Protein AF-A0A6M1ZVM4-F1 (afdb_monomer_lite)

Secondary structure (DSSP, 8-state):
-HHHHHHHHHHHHHHHGGGSHHHHHHHT-HHHHHS-HHHHHHHHHHHHH-HHHHHHHTT--EEE-TTS--S---GGGGG-TT-SEEE--S---S-PPTTTTTT-TT--EEE--S---S---TTTTTT-TT--EEE-TTS--S-PPTTTTTT-TT--EEE--SS--S-PPTTTTTT-TT--EEE-TTS--SS----SS--TEEE-

Foldseek 3Di:
DVLLQLVLLLLQLVQCQVLFVVSVVLNPDPVLVPDDSVVNSVVSVCQLPDPVCLVSLCPPAEGAPDPSQRQAHHPSVLSNLNHQEDHHAHHAHQAYDPCVCVSNQNHAYYAPHQYQHQEYDPCNCVRPQNHAEYHCHQNQHQAYDPCNCQRNQNHQEYHPANYAHQEYHQCNCVNNNNHQEYEHHHYNYPDDHDDPDPNVDYDD

pLDDT: mean 92.23, std 10.69, range [46.88, 98.88]

Sequence (204 aa):
NRKQIDIDLIKICKKIANQLPNLNQLMNNEDFTELNNSKKAAILRNILNDQANQAAIQRIQDLDLSGLFLKTLPDELNLFTGLTTLSLWRNNLTALPVGFLNNARVLKTLSLMDNKLETLPVGFLNNATALKNLNLNGTQLTALPIGFLNNATALETLCLNDNKLTALPANFLDDARSLERLWLDNNKLTTLPIGDSLLKRSYI

Structure (mmCIF, N/CA/C/O backbone):
data_AF-A0A6M1ZVM4-F1
#
_entry.id   AF-A0A6M1ZVM4-F1
#
loop_
_atom_site.group_PDB
_atom_site.id
_atom_site.type_symbol
_atom_site.label_atom_id
_atom_site.label_alt_id
_atom_site.label_comp_id
_atom_site.label_asym_id
_atom_site.label_entity_id
_atom_site.label_seq_id
_atom_site.pdbx_PDB_ins_code
_atom_site.Cartn_x
_atom_site.Cartn_y
_atom_site.Cartn_z
_atom_site.occupancy
_atom_site.B_iso_or_equiv
_atom_site.auth_seq_id
_atom_site.auth_comp_id
_atom_site.auth_asym_id
_atom_site.auth_atom_id
_atom_site.pdbx_PDB_model_num
ATOM 1 N N . ASN A 1 1 ? 10.717 13.638 8.488 1.00 82.12 1 ASN A N 1
ATOM 2 C CA . ASN A 1 1 ? 10.494 14.641 9.561 1.00 82.12 1 ASN A CA 1
ATOM 3 C C . ASN A 1 1 ? 9.449 14.089 10.526 1.00 82.12 1 ASN A C 1
ATOM 5 O O . ASN A 1 1 ? 8.313 13.909 10.103 1.00 82.12 1 ASN A O 1
ATOM 9 N N . ARG A 1 2 ? 9.814 13.818 11.789 1.00 89.50 2 ARG A N 1
ATOM 10 C CA . ARG A 1 2 ? 8.934 13.210 12.811 1.00 89.50 2 ARG A CA 1
ATOM 11 C C . ARG A 1 2 ? 7.583 13.923 12.959 1.00 89.50 2 ARG A C 1
ATOM 13 O O . ARG A 1 2 ? 6.558 13.261 13.046 1.00 89.50 2 ARG A O 1
ATOM 20 N N . LYS A 1 3 ? 7.563 15.259 12.861 1.00 95.19 3 LYS A N 1
ATOM 21 C CA . LYS A 1 3 ? 6.324 16.055 12.943 1.00 95.19 3 LYS A CA 1
ATOM 22 C C . LYS A 1 3 ? 5.308 15.695 11.852 1.00 95.19 3 LYS A C 1
ATOM 24 O O . LYS A 1 3 ? 4.111 15.689 12.111 1.00 95.19 3 LYS A O 1
ATOM 29 N N . GLN A 1 4 ? 5.781 15.421 10.635 1.00 97.06 4 GLN A N 1
ATOM 30 C CA . GLN A 1 4 ? 4.907 15.081 9.511 1.00 97.06 4 GLN A CA 1
ATOM 31 C C . GLN A 1 4 ? 4.346 13.662 9.645 1.00 97.06 4 GLN A C 1
ATOM 33 O O . GLN A 1 4 ? 3.169 13.462 9.371 1.00 97.06 4 GLN A O 1
ATOM 38 N N . ILE A 1 5 ? 5.159 12.722 10.138 1.00 96.69 5 ILE A N 1
ATOM 39 C CA . ILE A 1 5 ? 4.727 11.347 10.425 1.00 96.69 5 ILE A CA 1
ATOM 40 C C . ILE A 1 5 ? 3.597 11.356 11.458 1.00 96.69 5 ILE A C 1
ATOM 42 O O . ILE A 1 5 ? 2.595 10.679 11.272 1.00 96.69 5 ILE A O 1
ATOM 46 N N . ASP A 1 6 ? 3.711 12.175 12.507 1.00 98.00 6 ASP A N 1
ATOM 47 C CA . ASP A 1 6 ? 2.657 12.310 13.520 1.00 98.00 6 ASP A CA 1
ATOM 48 C C . ASP A 1 6 ? 1.353 12.877 12.934 1.00 98.00 6 ASP A C 1
ATOM 50 O O . ASP A 1 6 ? 0.268 12.384 13.236 1.00 98.00 6 ASP A O 1
ATOM 54 N N . ILE A 1 7 ? 1.441 13.884 12.057 1.00 98.06 7 ILE A N 1
ATOM 55 C CA . ILE A 1 7 ? 0.271 14.440 11.356 1.00 98.06 7 ILE A CA 1
ATOM 56 C C . ILE A 1 7 ? -0.393 13.382 10.471 1.00 98.06 7 ILE A C 1
ATOM 58 O O . ILE A 1 7 ? -1.618 13.249 10.485 1.00 98.06 7 ILE A O 1
ATOM 62 N N . ASP A 1 8 ? 0.398 12.647 9.694 1.00 98.31 8 ASP A N 1
ATOM 63 C CA . ASP A 1 8 ? -0.115 11.641 8.767 1.00 98.31 8 ASP A CA 1
ATOM 64 C C . ASP A 1 8 ? -0.699 10.432 9.517 1.00 98.31 8 ASP A C 1
ATOM 66 O O . ASP A 1 8 ? -1.772 9.957 9.146 1.00 98.31 8 ASP A O 1
ATOM 70 N N . LEU A 1 9 ? -0.106 10.029 10.650 1.00 98.19 9 LEU A N 1
ATOM 71 C CA . LEU A 1 9 ? -0.684 9.034 11.558 1.00 98.19 9 LEU A CA 1
ATOM 72 C C . LEU A 1 9 ? -2.058 9.470 12.082 1.00 98.19 9 LEU A C 1
ATOM 74 O O . LEU A 1 9 ? -3.000 8.686 12.044 1.00 98.19 9 LEU A O 1
ATOM 78 N N . ILE A 1 10 ? -2.214 10.726 12.518 1.00 97.88 10 ILE A N 1
ATOM 79 C CA . ILE A 1 10 ? -3.512 11.234 12.994 1.00 97.88 10 ILE A CA 1
ATOM 80 C C . ILE A 1 10 ? -4.575 11.146 11.889 1.00 97.88 10 ILE A C 1
ATOM 82 O O . ILE A 1 10 ? -5.712 10.764 12.165 1.00 97.88 10 ILE A O 1
ATOM 86 N N . LYS A 1 11 ? -4.232 11.474 10.636 1.00 97.81 11 LYS A N 1
ATOM 87 C CA . LYS A 1 11 ? -5.165 11.363 9.499 1.00 97.81 11 LYS A CA 1
ATOM 88 C C . LYS A 1 11 ? -5.571 9.915 9.227 1.00 97.81 11 LYS A C 1
ATOM 90 O O . LYS A 1 11 ? -6.746 9.661 8.977 1.00 97.81 11 LYS A O 1
ATOM 95 N N . ILE A 1 12 ? -4.620 8.984 9.295 1.00 97.62 12 ILE A N 1
ATOM 96 C CA . ILE A 1 12 ? -4.880 7.550 9.130 1.00 97.62 12 ILE A CA 1
ATOM 97 C C . ILE A 1 12 ? -5.805 7.060 10.247 1.00 97.62 12 ILE A C 1
ATOM 99 O O . ILE A 1 12 ? -6.845 6.473 9.957 1.00 97.62 12 ILE A O 1
ATOM 103 N N . CYS A 1 13 ? -5.505 7.400 11.504 1.00 97.19 13 CYS A N 1
ATOM 104 C CA . CYS A 1 13 ? -6.339 7.052 12.654 1.00 97.19 13 CYS A CA 1
ATOM 105 C C . CYS A 1 13 ? -7.765 7.607 12.539 1.00 97.19 13 CYS A C 1
ATOM 107 O O . CYS A 1 13 ? -8.714 6.891 12.834 1.00 97.19 13 CYS A O 1
ATOM 109 N N . LYS A 1 14 ? -7.947 8.836 12.029 1.00 95.50 14 LYS A N 1
ATOM 110 C CA . LYS A 1 14 ? -9.287 9.373 11.713 1.00 95.50 14 LYS A CA 1
ATOM 111 C C . LYS A 1 14 ? -10.052 8.484 10.735 1.00 95.50 14 LYS A C 1
ATOM 113 O O . LYS A 1 14 ? -11.261 8.341 10.868 1.00 95.50 14 LYS A O 1
ATOM 118 N N . LYS A 1 15 ? -9.367 7.902 9.750 1.00 94.56 15 LYS A N 1
ATOM 119 C CA . LYS A 1 15 ? -9.991 7.091 8.699 1.00 94.5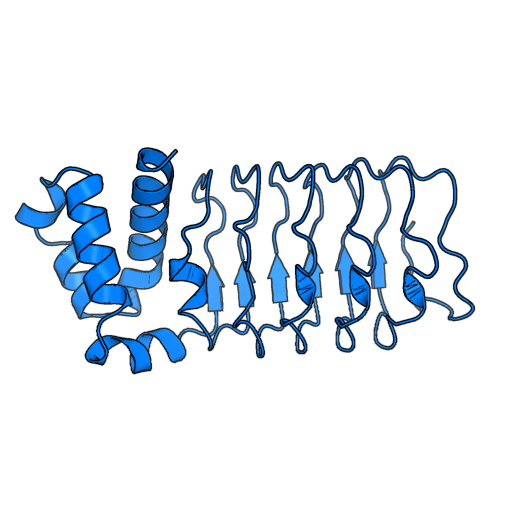6 15 LYS A CA 1
ATOM 120 C C . LYS A 1 15 ? -10.448 5.723 9.195 1.00 94.56 15 LYS A C 1
ATOM 122 O O . LYS A 1 15 ? -11.505 5.250 8.792 1.00 94.56 15 LYS A O 1
ATOM 127 N N . ILE A 1 16 ? -9.686 5.129 10.107 1.00 94.00 16 ILE A N 1
ATOM 128 C CA . ILE A 1 16 ? -10.001 3.826 10.709 1.00 94.00 16 ILE A CA 1
ATOM 129 C C . ILE A 1 16 ? -10.797 3.934 12.014 1.00 94.00 16 ILE A C 1
ATOM 131 O O . ILE A 1 16 ? -11.187 2.907 12.559 1.00 94.00 16 ILE A O 1
ATOM 135 N N . ALA A 1 17 ? -11.055 5.145 12.521 1.00 93.44 17 ALA A N 1
ATOM 136 C CA . ALA A 1 17 ? -11.721 5.367 13.804 1.00 93.44 17 ALA A CA 1
ATOM 137 C C . ALA A 1 17 ? -13.039 4.589 13.920 1.00 93.44 17 ALA A C 1
ATOM 139 O O . ALA A 1 17 ? -13.245 3.875 14.892 1.00 93.44 17 ALA A O 1
ATOM 140 N N . ASN A 1 18 ? -13.878 4.615 12.883 1.00 87.81 18 ASN A N 1
ATOM 141 C CA . ASN A 1 18 ? -15.163 3.904 12.880 1.00 87.81 18 ASN A CA 1
ATOM 142 C C . ASN A 1 18 ? -15.038 2.370 12.931 1.00 87.81 18 ASN A C 1
ATOM 144 O O . ASN A 1 18 ? -16.014 1.694 13.235 1.00 87.81 18 ASN A O 1
ATOM 148 N N . GLN A 1 19 ? -13.858 1.818 12.641 1.00 88.31 19 GLN A N 1
ATOM 149 C CA . GLN A 1 19 ? -13.578 0.379 12.705 1.00 88.31 19 GLN A CA 1
ATOM 150 C C . GLN A 1 19 ? -12.997 -0.040 14.069 1.00 88.31 19 GLN A C 1
ATOM 152 O O . GLN A 1 19 ? -12.836 -1.228 14.338 1.00 88.31 19 GLN A O 1
ATOM 157 N N . LEU A 1 20 ? -12.692 0.929 14.941 1.00 89.50 20 LEU A N 1
ATOM 158 C CA . LEU A 1 20 ? -12.090 0.740 16.259 1.00 89.50 20 LEU A CA 1
ATOM 159 C C . LEU A 1 20 ? -12.854 1.593 17.293 1.00 89.50 20 LEU A C 1
ATOM 161 O O . LEU A 1 20 ? -12.529 2.768 17.459 1.00 89.50 20 LEU A O 1
ATOM 165 N N . PRO A 1 21 ? -13.847 1.045 18.024 1.00 85.81 21 PRO A N 1
ATOM 166 C CA . PRO A 1 21 ? -14.735 1.833 18.891 1.00 85.81 21 PRO A CA 1
ATOM 167 C C . PRO A 1 21 ? -14.011 2.747 19.891 1.00 85.81 21 PRO A C 1
ATOM 169 O O . PRO A 1 21 ? -14.342 3.927 20.000 1.00 85.81 21 PRO A O 1
ATOM 172 N N . ASN A 1 22 ? -12.964 2.234 20.544 1.00 88.00 22 ASN A N 1
ATOM 173 C CA . ASN A 1 22 ? -12.139 2.997 21.488 1.00 88.00 22 ASN A CA 1
ATOM 174 C C . ASN A 1 22 ? -11.436 4.182 20.809 1.00 88.00 22 ASN A C 1
ATOM 176 O O . ASN A 1 22 ? -11.326 5.266 21.380 1.00 88.00 22 ASN A O 1
ATOM 180 N N . LEU A 1 23 ? -10.982 3.986 19.567 1.00 92.62 23 LEU A N 1
ATOM 181 C CA . LEU A 1 23 ? -10.378 5.045 18.772 1.00 92.62 23 LEU A CA 1
ATOM 182 C C . LEU A 1 23 ? -11.433 6.078 18.373 1.00 92.62 23 LEU A C 1
ATOM 184 O O . LEU A 1 23 ? -11.181 7.266 18.522 1.00 92.62 23 LEU A O 1
ATOM 188 N N . ASN A 1 24 ? -12.621 5.661 17.930 1.00 91.88 24 ASN A N 1
ATOM 189 C CA . ASN A 1 24 ? -13.699 6.599 17.609 1.00 91.88 24 ASN A CA 1
ATOM 190 C C . ASN A 1 24 ? -14.075 7.480 18.806 1.00 91.88 24 ASN A C 1
ATOM 192 O O . ASN A 1 24 ? -14.181 8.695 18.671 1.00 91.88 24 ASN A O 1
ATOM 196 N N . GLN A 1 25 ? -14.227 6.884 19.991 1.00 91.69 25 GLN A N 1
ATOM 197 C CA . GLN A 1 25 ? -14.519 7.634 21.211 1.00 91.69 25 GLN A CA 1
ATOM 198 C C . GLN A 1 25 ? -13.411 8.647 21.525 1.00 91.69 25 GLN A C 1
ATOM 200 O O . GLN A 1 25 ? -13.706 9.815 21.768 1.00 91.69 25 GLN A O 1
ATOM 205 N N . LEU A 1 26 ? -12.143 8.226 21.469 1.00 93.75 26 LEU A N 1
ATOM 206 C CA . LEU A 1 26 ? -11.009 9.113 21.721 1.00 93.75 26 LEU A CA 1
ATOM 207 C C . LEU A 1 26 ? -10.950 10.274 20.720 1.00 93.75 26 LEU A C 1
ATOM 209 O O . LEU A 1 26 ? -10.705 11.412 21.103 1.00 93.75 26 LEU A O 1
ATOM 213 N N . MET A 1 27 ? -11.172 10.000 19.434 1.00 91.31 27 MET A N 1
ATOM 214 C CA . MET A 1 27 ? -11.071 11.008 18.376 1.00 91.31 27 MET A CA 1
ATOM 215 C C . MET A 1 27 ? -12.143 12.104 18.484 1.00 91.31 27 MET A C 1
ATOM 217 O O . MET A 1 27 ? -11.949 13.177 17.912 1.00 91.31 27 MET A O 1
ATOM 221 N N . ASN A 1 28 ? -13.224 11.841 19.226 1.00 90.56 28 ASN A N 1
ATOM 222 C CA . ASN A 1 28 ? -14.310 12.778 19.514 1.00 90.56 28 ASN A CA 1
ATOM 223 C C . ASN A 1 28 ? -14.230 13.392 20.928 1.00 90.56 28 ASN A C 1
ATOM 225 O O . ASN A 1 28 ? -15.095 14.182 21.292 1.00 90.56 28 ASN A O 1
ATOM 229 N N . ASN A 1 29 ? -13.228 13.033 21.735 1.00 94.62 29 ASN A N 1
ATOM 230 C CA . ASN A 1 29 ? -13.036 13.588 23.074 1.00 94.62 29 ASN A CA 1
ATOM 231 C C . ASN A 1 29 ? -12.372 14.978 23.000 1.00 94.62 29 ASN A C 1
ATOM 233 O O . ASN A 1 29 ? -11.338 15.139 22.349 1.00 94.62 29 ASN A O 1
ATOM 237 N N . GLU A 1 30 ? -12.952 15.968 23.687 1.00 93.75 30 GLU A N 1
ATOM 238 C CA . GLU A 1 30 ? -12.488 17.364 23.661 1.00 93.75 30 GLU A CA 1
ATOM 239 C C . GLU A 1 30 ? -11.035 17.499 24.129 1.00 93.75 30 GLU A C 1
ATOM 241 O O . GLU A 1 30 ? -10.211 18.025 23.374 1.00 93.75 30 GLU A O 1
ATOM 246 N N . ASP A 1 31 ? -10.679 16.908 25.276 1.00 94.81 31 ASP A N 1
ATOM 247 C CA . ASP A 1 31 ? -9.310 16.946 25.808 1.00 94.81 31 ASP A CA 1
ATOM 248 C C . ASP A 1 31 ? -8.298 16.419 24.783 1.00 94.81 31 ASP A C 1
ATOM 250 O O . ASP A 1 31 ? -7.232 17.003 24.575 1.00 94.81 31 ASP A O 1
ATOM 254 N N . PHE A 1 32 ? -8.636 15.332 24.078 1.00 95.25 32 PHE A N 1
ATOM 255 C CA . PHE A 1 32 ? -7.792 14.784 23.022 1.00 95.25 32 PHE A CA 1
ATOM 256 C C . PHE A 1 32 ? -7.637 15.760 21.854 1.00 95.25 32 PHE A C 1
ATOM 258 O O . PHE A 1 32 ? -6.538 15.882 21.307 1.00 95.25 32 PHE A O 1
ATOM 265 N N . THR A 1 33 ? -8.696 16.472 21.457 1.00 91.19 33 THR A N 1
ATOM 266 C CA . THR A 1 33 ? -8.627 17.452 20.362 1.00 91.19 33 THR A CA 1
ATOM 267 C C . THR A 1 33 ? -7.754 18.663 20.688 1.00 91.19 33 THR A C 1
ATOM 269 O O . THR A 1 33 ? -7.118 19.190 19.769 1.00 91.19 33 THR A O 1
ATOM 272 N N . GLU A 1 34 ? -7.612 19.029 21.962 1.00 95.19 34 GLU A N 1
ATOM 273 C CA . GLU A 1 34 ? -6.754 20.132 22.417 1.00 95.19 34 GLU A CA 1
ATOM 274 C C . GLU A 1 34 ? -5.261 19.768 22.465 1.00 95.19 34 GLU A C 1
ATOM 276 O O . GLU A 1 34 ? -4.384 20.637 22.417 1.00 95.19 34 GLU A O 1
ATOM 281 N N . LEU A 1 35 ? -4.928 18.474 22.491 1.00 96.81 35 LEU A N 1
ATOM 282 C CA . LEU A 1 35 ? -3.537 18.028 22.501 1.00 96.81 35 LEU A CA 1
ATOM 283 C C . LEU A 1 35 ? -2.781 18.441 21.228 1.00 96.81 35 LEU A C 1
ATOM 285 O O . LEU A 1 35 ? -3.292 18.431 20.103 1.00 96.81 35 LEU A O 1
ATOM 289 N N . ASN A 1 36 ? -1.483 18.707 21.384 1.00 96.94 36 ASN A N 1
ATOM 290 C CA . ASN A 1 36 ? -0.595 18.866 20.236 1.00 96.94 36 ASN A CA 1
ATOM 291 C C . ASN A 1 36 ? -0.406 17.533 19.478 1.00 96.94 36 ASN A C 1
ATOM 293 O O . ASN A 1 36 ? -0.601 16.446 20.025 1.00 96.94 36 ASN A O 1
ATOM 297 N N . ASN A 1 37 ? 0.021 17.608 18.213 1.00 97.25 37 ASN A N 1
ATOM 298 C CA . ASN A 1 37 ? 0.121 16.428 17.342 1.00 97.25 37 ASN A CA 1
ATOM 299 C C . ASN A 1 37 ? 1.078 15.347 17.865 1.00 97.25 37 ASN A C 1
ATOM 301 O O . ASN A 1 37 ? 0.814 14.170 17.661 1.00 97.25 37 ASN A O 1
ATOM 305 N N . SER A 1 38 ? 2.150 15.727 18.563 1.00 97.56 38 SER A N 1
ATOM 306 C CA . SER A 1 38 ? 3.098 14.761 19.136 1.00 97.56 38 SER A CA 1
ATOM 307 C C . SER A 1 38 ? 2.438 13.927 20.241 1.00 97.56 38 SER A C 1
ATOM 309 O O . SER A 1 38 ? 2.513 12.700 20.224 1.00 97.56 38 SER A O 1
ATOM 311 N N . LYS A 1 39 ? 1.705 14.580 21.157 1.00 97.75 39 LYS A N 1
ATOM 312 C CA . LYS A 1 39 ? 0.940 13.904 22.216 1.00 97.75 39 LYS A CA 1
ATOM 313 C C . LYS A 1 39 ? -0.179 13.036 21.635 1.00 97.75 39 LYS A C 1
ATOM 315 O O . LYS A 1 39 ? -0.301 11.879 22.027 1.00 97.75 39 LYS A O 1
ATOM 320 N N . LYS A 1 40 ? -0.939 13.556 20.660 1.00 97.75 40 LYS A N 1
ATOM 321 C CA . LYS A 1 40 ? -1.964 12.779 19.937 1.00 97.75 40 LYS A CA 1
ATOM 322 C C . LYS A 1 40 ? -1.363 11.522 19.324 1.00 97.75 40 LYS A C 1
ATOM 324 O O . LYS A 1 40 ? -1.841 10.425 19.579 1.00 97.75 40 LYS A O 1
ATOM 329 N N . ALA A 1 41 ? -0.286 11.673 18.559 1.00 97.75 41 ALA A N 1
ATOM 330 C CA . ALA A 1 41 ? 0.371 10.560 17.896 1.00 97.75 41 ALA A CA 1
ATOM 331 C C . ALA A 1 41 ? 0.920 9.533 18.897 1.00 97.75 41 ALA A C 1
ATOM 333 O O . ALA A 1 41 ? 0.790 8.342 18.652 1.00 97.75 41 ALA A O 1
ATOM 334 N N . ALA A 1 42 ? 1.475 9.955 20.037 1.00 97.94 42 ALA A N 1
ATOM 335 C CA . ALA A 1 42 ? 1.912 9.030 21.086 1.00 97.94 42 ALA A CA 1
ATOM 336 C C . ALA A 1 42 ? 0.754 8.171 21.631 1.00 97.94 42 ALA A C 1
ATOM 338 O O . ALA A 1 42 ? 0.883 6.952 21.711 1.00 97.94 42 ALA A O 1
ATOM 339 N N . ILE A 1 43 ? -0.396 8.783 21.932 1.00 97.38 43 ILE A N 1
ATOM 340 C CA . ILE A 1 43 ? -1.591 8.058 22.397 1.00 97.38 43 ILE A CA 1
ATOM 341 C C . ILE A 1 43 ? -2.098 7.100 21.314 1.00 97.38 43 ILE A C 1
ATOM 343 O O . ILE A 1 43 ? -2.375 5.936 21.593 1.00 97.38 43 ILE A O 1
ATOM 347 N N . LEU A 1 44 ? -2.176 7.567 20.066 1.00 97.31 44 LEU A N 1
ATOM 348 C CA . LEU A 1 44 ? -2.623 6.755 18.935 1.00 97.31 44 LEU A CA 1
ATOM 349 C C . LEU A 1 44 ? -1.722 5.539 18.707 1.00 97.31 44 LEU A C 1
ATOM 351 O O . LEU A 1 44 ? -2.231 4.446 18.480 1.00 97.31 44 LEU A O 1
ATOM 355 N N . ARG A 1 45 ? -0.399 5.697 18.822 1.00 96.88 45 ARG A N 1
ATOM 356 C CA . ARG A 1 45 ? 0.542 4.570 18.753 1.00 96.88 45 ARG A CA 1
ATOM 357 C C . ARG A 1 45 ? 0.276 3.550 19.844 1.00 96.88 45 ARG A C 1
ATOM 359 O O . ARG A 1 45 ? 0.233 2.363 19.542 1.00 96.88 45 ARG A O 1
ATOM 366 N N . ASN A 1 46 ? 0.057 3.994 21.079 1.00 96.00 46 ASN A N 1
ATOM 367 C CA . ASN A 1 46 ? -0.254 3.081 22.175 1.00 96.00 46 ASN A CA 1
ATOM 368 C C . ASN A 1 46 ? -1.539 2.295 21.890 1.00 96.00 46 ASN A C 1
ATOM 370 O O . ASN A 1 46 ? -1.545 1.081 22.037 1.00 96.00 46 ASN A O 1
ATOM 374 N N . ILE A 1 47 ? -2.586 2.957 21.388 1.00 95.06 47 ILE A N 1
ATOM 375 C CA . ILE A 1 47 ? -3.848 2.298 21.015 1.00 95.06 47 ILE A CA 1
ATOM 376 C C . ILE A 1 47 ? -3.642 1.271 19.903 1.00 95.06 47 ILE A C 1
ATOM 378 O O . ILE A 1 47 ? -4.143 0.155 20.012 1.00 95.06 47 ILE A O 1
ATOM 382 N N . LEU A 1 48 ? -2.909 1.624 18.844 1.00 95.38 48 LEU A N 1
ATOM 383 C CA . LEU A 1 48 ? -2.659 0.712 17.726 1.00 95.38 48 LEU A CA 1
ATOM 384 C C . LEU A 1 48 ? -1.808 -0.499 18.128 1.00 95.38 48 LEU A C 1
ATOM 386 O O . LEU A 1 48 ? -1.961 -1.564 17.540 1.00 95.38 48 LEU A O 1
ATOM 390 N N . ASN A 1 49 ? -0.928 -0.352 19.121 1.00 94.56 49 ASN A N 1
ATOM 391 C CA . ASN A 1 49 ? -0.076 -1.436 19.613 1.00 94.56 49 ASN A CA 1
ATOM 392 C C . ASN A 1 49 ? -0.712 -2.242 20.760 1.00 94.56 49 ASN A C 1
ATOM 394 O O . ASN A 1 49 ? -0.218 -3.321 21.079 1.00 94.56 49 ASN A O 1
ATOM 398 N N . ASP A 1 50 ? -1.812 -1.773 21.351 1.00 94.38 50 ASP A N 1
ATOM 399 C CA . ASP A 1 50 ? -2.515 -2.475 22.426 1.00 94.38 50 ASP A CA 1
ATOM 400 C C . ASP A 1 50 ? -3.045 -3.839 21.948 1.00 94.38 50 ASP A C 1
ATOM 402 O O . ASP A 1 50 ? -3.742 -3.941 20.931 1.00 94.38 50 ASP A O 1
ATOM 406 N N . GLN A 1 51 ? -2.735 -4.894 22.707 1.00 92.19 51 GLN A N 1
ATOM 407 C CA . GLN A 1 51 ? -3.163 -6.265 22.436 1.00 92.19 51 GLN A CA 1
ATOM 408 C C . GLN A 1 51 ? -4.690 -6.389 22.319 1.00 92.19 51 GLN A C 1
ATOM 410 O O . GLN A 1 51 ? -5.173 -7.158 21.485 1.00 92.19 51 GLN A O 1
ATOM 415 N N . ALA A 1 52 ? -5.451 -5.608 23.090 1.00 92.44 52 ALA A N 1
ATOM 416 C CA . ALA A 1 52 ? -6.910 -5.607 23.041 1.00 92.44 52 ALA A CA 1
ATOM 417 C C . ALA A 1 52 ? -7.456 -5.149 21.675 1.00 92.44 52 ALA A C 1
ATOM 419 O O . ALA A 1 52 ? -8.534 -5.581 21.264 1.00 92.44 52 ALA A O 1
ATOM 420 N N . ASN A 1 53 ? -6.703 -4.321 20.941 1.00 92.88 53 ASN A N 1
ATOM 421 C CA . ASN A 1 53 ? -7.118 -3.787 19.643 1.00 92.88 53 ASN A CA 1
ATOM 422 C C . ASN A 1 53 ? -6.613 -4.623 18.456 1.00 92.88 53 ASN A C 1
ATOM 424 O O . ASN A 1 53 ? -7.179 -4.520 17.366 1.00 92.88 53 ASN A O 1
ATOM 428 N N . GLN A 1 54 ? -5.608 -5.488 18.641 1.00 90.56 54 GLN A N 1
ATOM 429 C CA . GLN A 1 54 ? -4.993 -6.256 17.546 1.00 90.56 54 GLN A CA 1
ATOM 430 C C . GLN A 1 54 ? -6.002 -7.110 16.778 1.00 90.56 54 GLN A C 1
ATOM 432 O O . GLN A 1 54 ? -6.007 -7.112 15.550 1.00 90.56 54 GLN A O 1
ATOM 437 N N . ALA A 1 55 ? -6.914 -7.786 17.481 1.00 92.75 55 ALA A N 1
ATOM 438 C CA . ALA A 1 55 ? -7.935 -8.608 16.833 1.00 92.75 55 ALA A CA 1
ATOM 439 C C . ALA A 1 55 ? -8.899 -7.781 15.964 1.00 92.75 55 ALA A C 1
ATOM 441 O O . ALA A 1 55 ? -9.441 -8.293 14.989 1.00 92.75 55 ALA A O 1
ATOM 442 N N . ALA A 1 56 ? -9.151 -6.516 16.310 1.00 93.56 56 ALA A N 1
ATOM 443 C CA . ALA A 1 56 ? -9.969 -5.625 15.493 1.00 93.56 56 ALA A CA 1
ATOM 444 C C . ALA A 1 56 ? -9.162 -5.063 14.311 1.00 93.56 56 ALA A C 1
ATOM 446 O O . ALA A 1 56 ? -9.644 -5.099 13.184 1.00 93.56 56 ALA A O 1
ATOM 447 N N . ILE A 1 57 ? -7.910 -4.653 14.541 1.00 94.50 57 ILE A N 1
ATOM 448 C CA . ILE A 1 57 ? -6.981 -4.181 13.498 1.00 94.50 57 ILE A CA 1
ATOM 449 C C . ILE A 1 57 ? -6.776 -5.248 12.413 1.00 94.50 57 ILE A C 1
ATOM 451 O O . ILE A 1 57 ? -6.847 -4.944 11.226 1.00 94.50 57 ILE A O 1
ATOM 455 N N . GLN A 1 58 ? -6.593 -6.511 12.800 1.00 93.94 58 GLN A N 1
ATOM 456 C CA . GLN A 1 58 ? -6.409 -7.631 11.869 1.00 93.94 58 GLN A CA 1
ATOM 457 C C . GLN A 1 58 ? -7.670 -7.990 11.074 1.00 93.94 58 GLN A C 1
ATOM 459 O O . GLN A 1 58 ? -7.575 -8.683 10.065 1.00 93.94 58 GLN A O 1
ATOM 464 N N . ARG A 1 59 ? -8.855 -7.535 11.500 1.00 95.00 59 ARG A N 1
ATOM 465 C CA . ARG A 1 59 ? -10.099 -7.713 10.734 1.00 95.00 59 ARG A CA 1
ATOM 466 C C . ARG A 1 59 ? -10.279 -6.662 9.645 1.00 95.00 59 ARG A C 1
ATOM 468 O O . ARG A 1 59 ? -11.156 -6.830 8.803 1.00 95.00 59 ARG A O 1
ATOM 475 N N . ILE A 1 60 ? -9.475 -5.600 9.647 1.00 95.75 60 ILE A N 1
ATOM 476 C CA . ILE A 1 60 ? -9.521 -4.569 8.613 1.00 95.75 60 ILE A CA 1
ATOM 477 C C . ILE A 1 60 ? -8.932 -5.162 7.332 1.00 95.75 60 ILE A C 1
ATOM 479 O O . ILE A 1 60 ? -7.733 -5.423 7.249 1.00 95.75 60 ILE A O 1
ATOM 483 N N . GLN A 1 61 ? -9.798 -5.386 6.346 1.00 96.94 61 GLN A N 1
ATOM 484 C CA . GLN A 1 61 ? -9.440 -5.984 5.057 1.00 96.94 61 GLN A CA 1
ATOM 485 C C . GLN A 1 61 ? -9.312 -4.948 3.944 1.00 96.94 61 GLN A C 1
ATOM 487 O O . GLN A 1 61 ? -8.479 -5.120 3.054 1.00 96.94 61 GLN A O 1
ATOM 492 N N . ASP A 1 62 ? -10.096 -3.874 4.010 1.00 97.06 62 ASP A N 1
ATOM 493 C CA . ASP A 1 62 ? -10.116 -2.808 3.017 1.00 97.06 62 ASP A CA 1
ATOM 494 C C . ASP A 1 62 ? -9.815 -1.477 3.698 1.00 97.06 62 ASP A C 1
ATOM 496 O O . ASP A 1 62 ? -10.524 -1.039 4.610 1.00 97.06 62 ASP A O 1
ATOM 500 N N . LEU A 1 63 ? -8.740 -0.830 3.255 1.00 97.38 63 LEU A N 1
ATOM 501 C CA . LEU A 1 63 ? -8.299 0.439 3.808 1.00 97.38 63 LEU A CA 1
ATOM 502 C C . LEU A 1 63 ? -8.068 1.459 2.697 1.00 97.38 63 LEU A C 1
ATOM 504 O O . LEU A 1 63 ? -7.104 1.378 1.933 1.00 97.38 63 LEU A O 1
ATOM 508 N N . ASP A 1 64 ? -8.961 2.445 2.645 1.00 97.94 64 ASP A N 1
ATOM 509 C CA . ASP A 1 64 ? -8.856 3.583 1.742 1.00 97.94 64 ASP A CA 1
ATOM 510 C C . ASP A 1 64 ? -8.281 4.818 2.456 1.00 97.94 64 ASP A C 1
ATOM 512 O O . ASP A 1 64 ? -8.932 5.460 3.284 1.00 97.94 64 ASP A O 1
ATOM 516 N N . LEU A 1 65 ? -7.037 5.148 2.113 1.00 98.38 65 LEU A N 1
ATOM 517 C CA . LEU A 1 65 ? -6.273 6.305 2.586 1.00 98.38 65 LEU A CA 1
ATOM 518 C C . LEU A 1 65 ? -6.028 7.330 1.470 1.00 98.38 65 LEU A C 1
ATOM 520 O O . LEU A 1 65 ? -5.109 8.153 1.548 1.00 98.38 65 LEU A O 1
ATOM 524 N N . SER A 1 66 ? -6.831 7.281 0.415 1.00 98.38 66 SER A N 1
ATOM 525 C CA . SER A 1 66 ? -6.652 8.102 -0.778 1.00 98.38 66 SER A CA 1
ATOM 526 C C . SER A 1 66 ? -7.057 9.554 -0.531 1.00 98.38 66 SER A C 1
ATOM 528 O O . SER A 1 66 ? -7.967 9.839 0.253 1.00 98.38 66 SER A O 1
ATOM 530 N N . GLY A 1 67 ? -6.376 10.502 -1.180 1.00 98.25 67 GLY A N 1
ATOM 531 C CA . GLY A 1 67 ? -6.734 11.923 -1.083 1.00 98.25 67 GLY A CA 1
ATOM 532 C C . GLY A 1 67 ? -6.544 12.553 0.305 1.00 98.25 67 GLY A C 1
ATOM 533 O O . GLY A 1 67 ? -7.112 13.607 0.584 1.00 98.25 67 GLY A O 1
ATOM 534 N N . LEU A 1 68 ? -5.758 11.940 1.197 1.00 98.19 68 LEU A N 1
ATOM 535 C CA . LEU A 1 68 ? -5.515 12.446 2.557 1.00 98.19 68 LEU A CA 1
ATOM 536 C C . LEU A 1 68 ? -4.341 13.439 2.635 1.00 98.19 68 LEU A C 1
ATOM 538 O O . LEU A 1 68 ? -3.955 13.889 3.723 1.00 98.19 68 LEU A O 1
ATOM 542 N N . PHE A 1 69 ? -3.757 13.800 1.489 1.00 97.88 69 PHE A N 1
ATOM 543 C CA . PHE A 1 69 ? -2.563 14.641 1.393 1.00 97.88 69 PHE A CA 1
ATOM 544 C C . PHE A 1 69 ? -1.415 14.115 2.272 1.00 97.88 69 PHE A C 1
ATOM 546 O O . PHE A 1 69 ? -0.700 14.908 2.896 1.00 97.88 69 PHE A O 1
ATOM 553 N N . LEU A 1 70 ? -1.287 12.790 2.397 1.00 98.31 70 LEU A N 1
ATOM 554 C CA . LEU A 1 70 ? -0.207 12.159 3.154 1.00 98.31 70 LEU A CA 1
ATOM 555 C C . LEU A 1 70 ? 1.119 12.511 2.493 1.00 98.31 70 LEU A C 1
ATOM 557 O O . LEU A 1 70 ? 1.237 12.423 1.273 1.00 98.31 70 LEU A O 1
ATOM 561 N N . LYS A 1 71 ? 2.108 12.924 3.282 1.00 97.94 71 LYS A N 1
ATOM 562 C CA . LYS A 1 71 ? 3.477 13.152 2.791 1.00 97.94 71 LYS A CA 1
ATOM 563 C C . LYS A 1 71 ? 4.408 12.009 3.180 1.00 97.94 71 LYS A C 1
ATOM 565 O O . LYS A 1 71 ? 5.448 11.818 2.561 1.00 97.94 71 LYS A O 1
ATOM 570 N N . THR A 1 72 ? 4.035 11.274 4.221 1.00 96.94 72 THR A N 1
ATOM 571 C CA . THR A 1 72 ? 4.761 10.136 4.778 1.00 96.94 72 THR A CA 1
ATOM 572 C C . THR A 1 72 ? 3.782 9.032 5.159 1.00 96.94 72 THR A C 1
ATOM 574 O O . THR A 1 72 ? 2.597 9.303 5.365 1.00 96.94 72 THR A O 1
ATOM 577 N N . LEU A 1 73 ? 4.281 7.802 5.280 1.00 97.06 73 LEU A N 1
ATOM 578 C CA . LEU A 1 73 ? 3.546 6.695 5.884 1.00 97.06 73 LEU A CA 1
ATOM 579 C C . LEU A 1 73 ? 4.212 6.314 7.212 1.00 97.06 73 LEU A C 1
ATOM 581 O O . LEU A 1 73 ? 5.438 6.201 7.246 1.00 97.06 73 LEU A O 1
ATOM 585 N N . PRO A 1 74 ? 3.434 6.157 8.293 1.00 95.69 74 PRO A N 1
ATOM 586 C CA . PRO A 1 74 ? 3.941 5.707 9.581 1.00 95.69 74 PRO A CA 1
ATOM 587 C C . PRO A 1 74 ? 4.124 4.172 9.585 1.00 95.69 74 PRO A C 1
ATOM 589 O O . PRO A 1 74 ? 3.374 3.459 8.912 1.00 95.69 74 PRO A O 1
ATOM 592 N N . ASP A 1 75 ? 5.102 3.657 10.338 1.00 93.94 75 ASP A N 1
ATOM 593 C CA . ASP A 1 75 ? 5.428 2.217 10.385 1.00 93.94 75 ASP A CA 1
ATOM 594 C C . ASP A 1 75 ? 4.264 1.368 10.922 1.00 93.94 75 ASP A C 1
ATOM 596 O O . ASP A 1 75 ? 4.132 0.192 10.582 1.00 93.94 75 ASP A O 1
ATOM 600 N N . GLU A 1 76 ? 3.371 1.984 11.701 1.00 95.00 76 GLU A N 1
ATOM 601 C CA . GLU A 1 76 ? 2.148 1.394 12.243 1.00 95.00 76 GLU A CA 1
ATOM 602 C C . GLU A 1 76 ? 1.206 0.860 11.150 1.00 95.00 76 GLU A C 1
ATOM 604 O O . GLU A 1 76 ? 0.366 0.007 11.430 1.00 95.00 76 GLU A O 1
ATOM 609 N N . LEU A 1 77 ? 1.359 1.280 9.887 1.00 94.94 77 LEU A N 1
ATOM 610 C CA . LEU A 1 77 ? 0.610 0.701 8.769 1.00 94.94 77 LEU A CA 1
ATOM 611 C C . LEU A 1 77 ? 0.939 -0.793 8.545 1.00 94.94 77 LEU A C 1
ATOM 613 O O . LEU A 1 77 ? 0.124 -1.524 7.989 1.00 94.94 77 LEU A O 1
ATOM 617 N N . ASN A 1 78 ? 2.086 -1.281 9.034 1.00 94.56 78 ASN A N 1
ATOM 618 C CA . ASN A 1 78 ? 2.440 -2.706 9.004 1.00 94.56 78 ASN A CA 1
ATOM 619 C C . ASN A 1 78 ? 1.708 -3.556 10.064 1.00 94.56 78 ASN A C 1
ATOM 621 O O . ASN A 1 78 ? 1.856 -4.782 10.053 1.00 94.56 78 ASN A O 1
ATOM 625 N N . LEU A 1 79 ? 0.933 -2.944 10.970 1.00 95.19 79 LEU A N 1
ATOM 626 C CA . LEU A 1 79 ? 0.108 -3.660 11.956 1.00 95.19 79 LEU A CA 1
ATOM 627 C C . LEU A 1 79 ? -1.158 -4.267 11.330 1.00 95.19 79 LEU A C 1
ATOM 629 O O . LEU A 1 79 ? -1.710 -5.232 11.854 1.00 95.19 79 LEU A O 1
ATOM 633 N N . PHE A 1 80 ? -1.612 -3.739 10.191 1.00 95.56 80 PHE A N 1
ATOM 634 C CA . PHE A 1 80 ? -2.833 -4.173 9.507 1.00 95.56 80 PHE A CA 1
ATOM 635 C C . PHE A 1 80 ? -2.563 -5.410 8.634 1.00 95.56 80 PHE A C 1
ATOM 637 O O . PHE A 1 80 ? -2.654 -5.381 7.408 1.00 95.56 80 PHE A O 1
ATOM 644 N N . THR A 1 81 ? -2.195 -6.521 9.272 1.00 96.44 81 THR A N 1
ATOM 645 C CA . THR A 1 81 ? -1.769 -7.756 8.587 1.00 96.44 81 THR A CA 1
ATOM 646 C C . THR A 1 81 ? -2.896 -8.476 7.843 1.00 96.44 81 THR A C 1
ATOM 648 O O . THR A 1 81 ? -2.619 -9.331 7.007 1.00 96.44 81 THR A O 1
ATOM 651 N N . GLY A 1 82 ? -4.154 -8.124 8.125 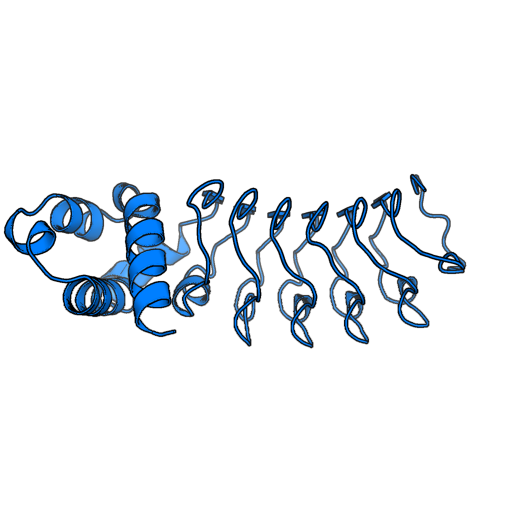1.00 97.00 82 GLY A N 1
ATOM 652 C CA . GLY A 1 82 ? -5.340 -8.647 7.447 1.00 97.00 82 GLY A CA 1
ATOM 653 C C . GLY A 1 82 ? -5.732 -7.913 6.163 1.00 97.00 82 GLY A C 1
ATOM 654 O O . GLY A 1 82 ? -6.704 -8.318 5.527 1.00 97.00 82 GLY A O 1
ATOM 655 N N . LEU A 1 83 ? -5.009 -6.854 5.768 1.00 97.88 83 LEU A N 1
ATOM 656 C CA . LEU A 1 83 ? -5.362 -6.069 4.585 1.00 97.88 83 LEU A CA 1
ATOM 657 C C . LEU A 1 83 ? -5.310 -6.906 3.312 1.00 97.88 83 LEU A C 1
ATOM 659 O O . LEU A 1 83 ? -4.275 -7.465 2.957 1.00 97.88 83 LEU A O 1
ATOM 663 N N . THR A 1 84 ? -6.422 -6.900 2.586 1.00 98.56 84 THR A N 1
ATOM 664 C CA . THR A 1 84 ? -6.561 -7.445 1.233 1.00 98.56 84 THR A CA 1
ATOM 665 C C . THR A 1 84 ? -6.554 -6.342 0.175 1.00 98.56 84 THR A C 1
ATOM 667 O O . THR A 1 84 ? -6.047 -6.566 -0.925 1.00 98.56 84 THR A O 1
ATOM 670 N N . THR A 1 85 ? -6.999 -5.135 0.532 1.00 98.75 85 THR A N 1
ATOM 671 C CA . THR A 1 85 ? -6.979 -3.949 -0.327 1.00 98.75 85 THR A CA 1
ATOM 672 C C . THR A 1 85 ? -6.409 -2.761 0.436 1.00 98.75 85 THR A C 1
ATOM 674 O O . THR A 1 85 ? -6.906 -2.395 1.50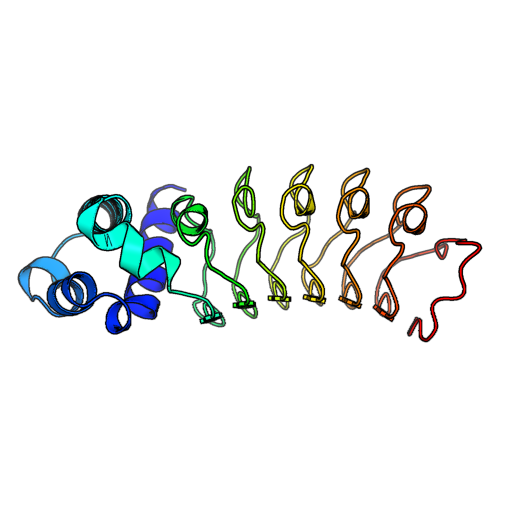2 1.00 98.75 85 THR A O 1
ATOM 677 N N . LEU A 1 86 ? -5.395 -2.116 -0.138 1.00 98.69 86 LEU A N 1
ATOM 678 C CA . LEU A 1 86 ? -4.844 -0.860 0.360 1.00 98.69 86 LEU A CA 1
ATOM 679 C C . LEU A 1 86 ? -4.822 0.175 -0.762 1.00 98.69 86 LEU A C 1
ATOM 681 O O . LEU A 1 86 ? -4.159 0.006 -1.787 1.00 98.69 86 LEU A O 1
ATOM 685 N N . SER A 1 87 ? -5.539 1.271 -0.547 1.00 98.62 87 SER A N 1
ATOM 686 C CA . SER A 1 87 ? -5.635 2.370 -1.497 1.00 98.62 87 SER A CA 1
ATOM 687 C C . SER A 1 87 ? -4.971 3.620 -0.927 1.00 98.62 87 SER A C 1
ATOM 689 O O . SER A 1 87 ? -5.354 4.117 0.127 1.00 98.62 87 SER A O 1
ATOM 691 N N . LEU A 1 88 ? -3.948 4.116 -1.618 1.00 98.69 88 LEU A N 1
ATOM 692 C CA . LEU A 1 88 ? -3.133 5.275 -1.242 1.00 98.69 88 LEU A CA 1
ATOM 693 C C . LEU A 1 88 ? -3.063 6.315 -2.374 1.00 98.69 88 LEU A C 1
ATOM 695 O O . LEU A 1 88 ? -2.191 7.193 -2.341 1.00 98.69 88 LEU A O 1
ATOM 699 N N . TRP A 1 89 ? -3.953 6.236 -3.372 1.00 98.19 89 TRP A N 1
ATOM 700 C CA . TRP A 1 89 ? -3.881 7.108 -4.547 1.00 98.19 89 TRP A CA 1
ATOM 701 C C . TRP A 1 89 ? -4.137 8.581 -4.205 1.00 98.19 89 TRP A C 1
ATOM 703 O O . TRP A 1 89 ? -4.798 8.912 -3.214 1.00 98.19 89 TRP A O 1
ATOM 713 N N . ARG A 1 90 ? -3.586 9.481 -5.028 1.00 98.38 90 ARG A N 1
ATOM 714 C CA . ARG A 1 90 ? -3.696 10.944 -4.869 1.00 98.38 90 ARG A CA 1
ATOM 715 C C . ARG A 1 90 ? -3.271 11.436 -3.488 1.00 98.38 90 ARG A C 1
ATOM 717 O O . ARG A 1 90 ? -3.974 12.201 -2.824 1.00 98.38 90 ARG A O 1
ATOM 724 N N . ASN A 1 91 ? -2.097 11.001 -3.053 1.00 98.75 91 ASN A N 1
ATOM 725 C CA . ASN A 1 91 ? -1.408 11.572 -1.902 1.00 98.75 91 ASN A CA 1
ATOM 726 C C . ASN A 1 91 ? -0.159 12.346 -2.367 1.00 98.75 91 ASN A C 1
ATOM 728 O O . ASN A 1 91 ? 0.040 12.606 -3.547 1.00 98.75 91 ASN A O 1
ATOM 732 N N . ASN A 1 92 ? 0.663 12.802 -1.426 1.00 98.25 92 ASN A N 1
ATOM 733 C CA . ASN A 1 92 ? 1.908 13.524 -1.688 1.00 98.25 92 ASN A CA 1
ATOM 734 C C . ASN A 1 92 ? 3.124 12.714 -1.211 1.00 98.25 92 ASN A C 1
ATOM 736 O O . ASN A 1 92 ? 4.099 13.300 -0.735 1.00 98.25 92 ASN A O 1
ATOM 740 N N . LEU A 1 93 ? 3.054 11.380 -1.280 1.00 98.44 93 LEU A N 1
ATOM 741 C CA . LEU A 1 93 ? 4.142 10.512 -0.839 1.00 98.44 93 LEU A CA 1
ATOM 742 C C . LEU A 1 93 ? 5.340 10.692 -1.769 1.00 98.44 93 LEU A C 1
ATOM 744 O O . LEU A 1 93 ? 5.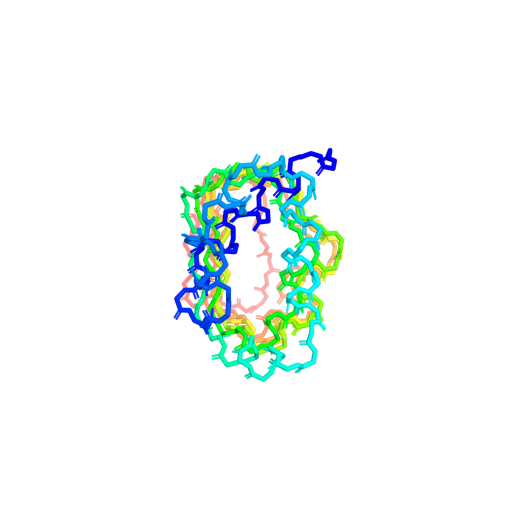215 10.515 -2.978 1.00 98.44 93 LEU A O 1
ATOM 748 N N . THR A 1 94 ? 6.493 11.038 -1.199 1.00 97.25 94 THR A N 1
ATOM 749 C CA . THR A 1 94 ? 7.765 11.151 -1.936 1.00 97.25 94 THR A CA 1
ATOM 750 C C . THR A 1 94 ? 8.671 9.940 -1.735 1.00 97.25 94 THR A C 1
ATOM 752 O O . THR A 1 94 ? 9.614 9.736 -2.488 1.00 97.25 94 THR A O 1
ATOM 755 N N . ALA A 1 95 ? 8.398 9.143 -0.702 1.00 96.50 95 ALA A N 1
ATOM 756 C CA . ALA A 1 95 ? 9.080 7.895 -0.402 1.00 96.50 95 ALA A CA 1
ATOM 757 C C . ALA A 1 95 ? 8.145 6.970 0.388 1.00 96.50 95 ALA A C 1
ATOM 759 O O . ALA A 1 95 ? 7.224 7.433 1.068 1.00 96.50 95 ALA A O 1
ATOM 760 N N . LEU A 1 96 ? 8.421 5.669 0.326 1.00 97.06 96 LEU A N 1
ATOM 761 C CA . LEU A 1 96 ? 7.798 4.655 1.174 1.00 97.06 96 LEU A CA 1
ATOM 762 C C . LEU A 1 96 ? 8.773 4.283 2.303 1.00 97.06 96 LEU A C 1
ATOM 764 O O . LEU A 1 96 ? 9.984 4.269 2.063 1.00 97.06 96 LEU A O 1
ATOM 768 N N . PRO A 1 97 ? 8.289 4.005 3.527 1.00 94.19 97 PRO A N 1
ATOM 769 C CA . PRO A 1 97 ? 9.159 3.593 4.620 1.00 94.19 97 PRO A CA 1
ATOM 770 C C . PRO A 1 97 ? 9.835 2.255 4.304 1.00 94.19 97 PRO A C 1
ATOM 772 O O . PRO A 1 97 ? 9.298 1.414 3.575 1.00 94.19 97 PRO A O 1
ATOM 775 N N . VAL A 1 98 ? 11.026 2.050 4.868 1.00 90.25 98 VAL A N 1
ATOM 776 C CA . VAL A 1 98 ? 11.717 0.759 4.780 1.00 90.25 98 VAL A CA 1
ATOM 777 C C . VAL A 1 98 ? 10.841 -0.302 5.439 1.00 90.25 98 VAL A C 1
ATOM 779 O O . VAL A 1 98 ? 10.344 -0.110 6.543 1.00 90.25 98 VAL A O 1
ATOM 782 N N . GLY A 1 99 ? 10.638 -1.423 4.750 1.00 90.56 99 GLY A N 1
ATOM 783 C CA . GLY A 1 99 ? 9.777 -2.494 5.242 1.00 90.56 99 GLY A CA 1
ATOM 784 C C . GLY A 1 99 ? 8.277 -2.229 5.104 1.00 90.56 99 GLY A C 1
ATOM 785 O O . GLY A 1 99 ? 7.478 -2.960 5.689 1.00 90.56 99 GLY A O 1
ATOM 786 N N . PHE A 1 100 ? 7.866 -1.216 4.336 1.00 94.81 100 PHE A N 1
ATOM 787 C CA . PHE A 1 100 ? 6.484 -1.120 3.871 1.00 94.81 100 PHE A CA 1
ATOM 788 C C . PHE A 1 100 ? 6.074 -2.438 3.191 1.00 94.81 100 PHE A C 1
ATOM 790 O O . PHE A 1 100 ? 6.803 -2.933 2.336 1.00 94.81 100 PHE A O 1
ATOM 797 N N . LEU A 1 101 ? 4.921 -2.991 3.585 1.00 93.81 101 LEU A N 1
ATOM 798 C CA . LEU A 1 101 ? 4.385 -4.295 3.155 1.00 93.81 101 LEU A CA 1
ATOM 799 C C . LEU A 1 101 ? 5.082 -5.539 3.729 1.00 93.81 101 LEU A C 1
ATOM 801 O O . LEU A 1 101 ? 4.734 -6.651 3.333 1.00 93.81 101 LEU A O 1
ATOM 805 N N . ASN A 1 102 ? 5.988 -5.412 4.706 1.00 92.56 102 ASN A N 1
ATOM 806 C CA . ASN A 1 102 ? 6.669 -6.578 5.290 1.00 92.56 102 ASN A CA 1
ATOM 807 C C . ASN A 1 102 ? 5.715 -7.636 5.867 1.00 92.56 102 ASN A C 1
ATOM 809 O O . ASN A 1 102 ? 6.032 -8.823 5.849 1.00 92.56 102 ASN A O 1
ATOM 813 N N . ASN A 1 103 ? 4.536 -7.218 6.335 1.00 94.06 103 ASN A N 1
ATOM 814 C CA . ASN A 1 103 ? 3.529 -8.115 6.903 1.00 94.06 103 ASN A CA 1
ATOM 815 C C . ASN A 1 103 ? 2.285 -8.287 6.012 1.00 94.06 103 ASN A C 1
ATOM 817 O O . ASN A 1 103 ? 1.305 -8.896 6.437 1.00 94.06 103 ASN A O 1
ATOM 821 N N . ALA A 1 104 ? 2.300 -7.774 4.779 1.00 94.81 104 ALA A N 1
ATOM 822 C CA . ALA A 1 104 ? 1.133 -7.705 3.897 1.00 94.81 104 ALA A CA 1
ATOM 823 C C . ALA A 1 104 ? 0.918 -8.994 3.073 1.00 94.81 104 ALA A C 1
ATOM 825 O O . ALA A 1 104 ? 0.665 -8.948 1.8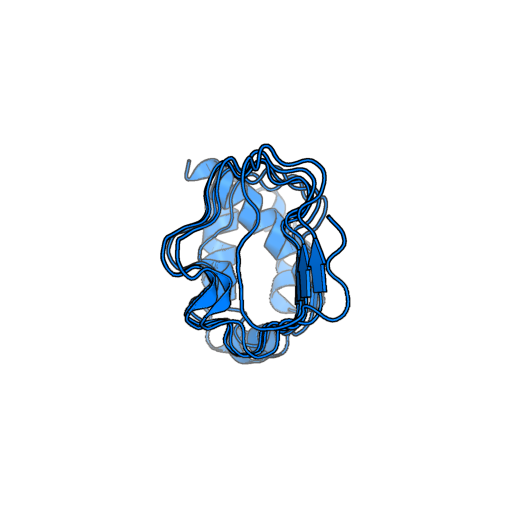71 1.00 94.81 104 ALA A O 1
ATOM 826 N N . ARG A 1 105 ? 1.018 -10.164 3.717 1.00 95.88 105 ARG A N 1
ATOM 827 C CA . ARG A 1 105 ? 1.013 -11.480 3.041 1.00 95.88 105 ARG A CA 1
ATOM 828 C C . ARG A 1 105 ? -0.293 -11.820 2.328 1.00 95.88 105 ARG A C 1
ATOM 830 O O . ARG A 1 105 ? -0.291 -12.638 1.416 1.00 95.88 105 ARG A O 1
ATOM 837 N N . VAL A 1 106 ? -1.401 -11.220 2.757 1.00 97.88 106 VAL A N 1
ATOM 838 C CA . VAL A 1 106 ? -2.744 -11.448 2.198 1.00 97.88 106 VAL A CA 1
ATOM 839 C C . VAL A 1 106 ? -3.234 -10.287 1.329 1.00 97.88 106 VAL A C 1
ATOM 841 O O . VAL A 1 106 ? -4.364 -10.333 0.840 1.00 97.88 106 VAL A O 1
ATOM 844 N N . LEU A 1 107 ? -2.392 -9.268 1.110 1.00 98.50 107 LEU A N 1
ATOM 845 C CA . LEU A 1 107 ? -2.727 -8.109 0.291 1.00 98.50 107 LEU A CA 1
ATOM 846 C C . LEU A 1 107 ? -2.847 -8.526 -1.170 1.00 98.50 107 LEU A C 1
ATOM 848 O O . LEU A 1 107 ? -1.915 -9.090 -1.728 1.00 98.50 107 LEU A O 1
ATOM 852 N N . LYS A 1 108 ? -3.992 -8.230 -1.784 1.00 98.75 108 LYS A N 1
ATOM 853 C CA . LYS A 1 108 ? -4.331 -8.578 -3.170 1.00 98.75 108 LYS A CA 1
ATOM 854 C C . LYS A 1 108 ? -4.299 -7.369 -4.092 1.00 98.75 108 LYS A C 1
ATOM 856 O O . LYS A 1 108 ? -3.954 -7.513 -5.263 1.00 98.75 108 LYS A O 1
ATOM 861 N N . THR A 1 109 ? -4.630 -6.191 -3.570 1.00 98.88 109 THR A N 1
ATOM 862 C CA . THR A 1 109 ? -4.707 -4.959 -4.355 1.00 98.88 109 THR A CA 1
ATOM 863 C C . THR A 1 109 ? -4.001 -3.821 -3.635 1.00 98.88 109 THR A C 1
ATOM 865 O O . THR A 1 109 ? -4.321 -3.507 -2.488 1.00 98.88 109 THR A O 1
ATOM 868 N N . LEU A 1 110 ? -3.072 -3.175 -4.339 1.00 98.81 110 LEU A N 1
ATOM 869 C CA . LEU A 1 110 ? -2.378 -1.978 -3.883 1.00 98.81 110 LEU A CA 1
ATOM 870 C C . LEU A 1 110 ? -2.440 -0.893 -4.955 1.00 98.81 110 LEU A C 1
ATOM 872 O O . LEU A 1 110 ? -1.994 -1.101 -6.084 1.00 98.81 110 LEU A O 1
ATOM 876 N N . SER A 1 111 ? -2.937 0.285 -4.583 1.00 98.75 111 SER A N 1
ATOM 877 C CA . SER A 1 111 ? -2.866 1.477 -5.429 1.00 98.75 111 SER A CA 1
ATOM 878 C C . SER A 1 111 ? -2.035 2.567 -4.768 1.00 98.75 111 SER A C 1
ATOM 880 O O . SER A 1 111 ? -2.378 3.046 -3.691 1.00 98.75 111 SER A O 1
ATOM 882 N N . LEU A 1 112 ? -0.959 2.973 -5.437 1.00 98.81 112 LEU A N 1
ATOM 883 C CA . LEU A 1 112 ? -0.094 4.104 -5.091 1.00 98.81 112 LEU A CA 1
ATOM 884 C C . LEU A 1 112 ? -0.172 5.220 -6.144 1.00 98.81 112 LEU A C 1
ATOM 886 O O . LEU A 1 112 ? 0.626 6.154 -6.096 1.00 98.81 112 LEU A O 1
ATOM 890 N N . MET A 1 113 ? -1.129 5.127 -7.070 1.00 98.62 113 MET A N 1
ATOM 891 C CA . MET A 1 113 ? -1.313 6.042 -8.196 1.00 98.62 113 MET A CA 1
ATOM 892 C C . MET A 1 113 ? -1.311 7.522 -7.781 1.00 98.62 113 MET A C 1
ATOM 894 O O . MET A 1 113 ? -1.796 7.869 -6.702 1.00 98.62 113 MET A O 1
ATOM 898 N N . ASP A 1 114 ? -0.802 8.404 -8.641 1.00 98.38 114 ASP A N 1
ATOM 899 C CA . ASP A 1 114 ? -0.773 9.857 -8.410 1.00 98.38 114 ASP A CA 1
ATOM 900 C C . ASP A 1 114 ? -0.087 10.251 -7.086 1.00 98.38 114 ASP A C 1
ATOM 902 O O . ASP A 1 114 ? -0.593 11.057 -6.300 1.00 98.38 114 ASP A O 1
ATOM 906 N N . ASN A 1 115 ? 1.075 9.654 -6.817 1.00 98.75 115 ASN A N 1
ATOM 907 C CA . ASN A 1 115 ? 2.011 10.103 -5.783 1.00 98.75 115 ASN A CA 1
ATOM 908 C C . ASN A 1 115 ? 3.276 10.703 -6.433 1.00 98.75 115 ASN A C 1
ATOM 910 O O . ASN A 1 115 ? 3.316 10.963 -7.632 1.00 98.75 115 ASN A O 1
ATOM 914 N N . LYS A 1 116 ? 4.315 10.994 -5.647 1.00 98.12 116 LYS A N 1
ATOM 915 C CA . LYS A 1 116 ? 5.569 11.615 -6.114 1.00 98.12 116 LYS A CA 1
ATOM 916 C C . LYS A 1 116 ? 6.778 10.724 -5.803 1.00 98.12 116 LYS A C 1
ATOM 918 O O . LYS A 1 116 ? 7.807 11.211 -5.343 1.00 98.12 116 LYS A O 1
ATOM 923 N N . LEU A 1 117 ? 6.609 9.414 -5.975 1.00 98.50 117 LEU A N 1
ATOM 924 C CA . LEU A 1 117 ? 7.622 8.397 -5.712 1.00 98.50 117 LEU A CA 1
ATOM 925 C C . LEU A 1 117 ? 8.607 8.315 -6.884 1.00 98.50 117 LEU A C 1
ATOM 927 O O . LEU A 1 117 ? 8.309 7.755 -7.932 1.00 98.50 117 LEU A O 1
ATOM 931 N N . GLU A 1 118 ? 9.817 8.824 -6.688 1.00 98.12 118 GLU A N 1
ATOM 932 C CA . GLU A 1 118 ? 10.876 8.709 -7.702 1.00 98.12 118 GLU A CA 1
ATOM 933 C C . GLU A 1 118 ? 11.567 7.337 -7.681 1.00 98.12 118 GLU A C 1
ATOM 935 O O . GLU A 1 118 ? 12.121 6.903 -8.697 1.00 98.12 118 GLU A O 1
ATOM 940 N N . THR A 1 119 ? 11.518 6.654 -6.530 1.00 97.56 119 THR A N 1
ATOM 941 C CA . THR A 1 119 ? 12.092 5.323 -6.289 1.00 97.56 119 THR A CA 1
ATOM 942 C C . THR A 1 119 ? 11.187 4.478 -5.384 1.00 97.56 119 THR A C 1
ATOM 944 O O . THR A 1 119 ? 10.315 4.999 -4.682 1.00 97.56 119 THR A O 1
ATOM 947 N N . LEU A 1 120 ? 11.413 3.161 -5.383 1.00 97.75 120 LEU A N 1
ATOM 948 C CA . LEU A 1 120 ? 10.794 2.200 -4.464 1.00 97.75 120 LEU A CA 1
ATOM 949 C C . LEU A 1 120 ? 11.877 1.525 -3.610 1.00 97.75 120 LEU A C 1
ATOM 951 O O . LEU A 1 120 ? 12.994 1.330 -4.099 1.00 97.75 120 LEU A O 1
ATOM 955 N N . PRO A 1 121 ? 11.575 1.143 -2.355 1.00 95.12 121 PRO A N 1
ATOM 956 C CA . PRO A 1 121 ? 12.539 0.446 -1.514 1.00 95.12 121 PRO A CA 1
ATOM 957 C C . PRO A 1 121 ? 12.909 -0.924 -2.102 1.00 95.12 121 PRO A C 1
ATOM 959 O O . PRO A 1 121 ? 12.092 -1.601 -2.731 1.00 95.12 121 PRO A O 1
ATOM 962 N N . VAL A 1 122 ? 14.147 -1.360 -1.859 1.00 91.62 122 VAL A N 1
ATOM 963 C CA . VAL A 1 122 ? 14.589 -2.717 -2.210 1.00 91.62 122 VAL A CA 1
ATOM 964 C C . VAL A 1 122 ? 13.706 -3.735 -1.490 1.00 91.62 122 VAL A C 1
ATOM 966 O O . VAL A 1 122 ? 13.430 -3.597 -0.299 1.00 91.62 122 VAL A O 1
ATOM 969 N N . GLY A 1 123 ? 13.254 -4.754 -2.221 1.00 91.44 123 GLY A N 1
ATOM 970 C CA . GLY A 1 123 ? 12.383 -5.791 -1.674 1.00 91.44 123 GLY A CA 1
ATOM 971 C C . GLY A 1 123 ? 10.944 -5.347 -1.400 1.00 91.44 123 GLY A C 1
ATOM 972 O O . GLY A 1 123 ? 10.242 -6.042 -0.673 1.00 91.44 123 GLY A O 1
ATOM 973 N N . PHE A 1 124 ? 10.490 -4.231 -1.986 1.00 94.38 124 PHE A N 1
ATOM 974 C CA . PHE A 1 124 ? 9.132 -3.687 -1.835 1.00 94.38 124 PHE A CA 1
ATOM 975 C C . PHE A 1 124 ? 8.006 -4.736 -1.940 1.00 94.38 124 PHE A C 1
ATOM 977 O O . PHE A 1 124 ? 7.046 -4.671 -1.178 1.00 94.38 124 PHE A O 1
ATOM 984 N N . LEU A 1 125 ? 8.130 -5.723 -2.837 1.00 94.31 125 LEU A N 1
ATOM 985 C CA . LEU A 1 125 ? 7.123 -6.776 -3.038 1.00 94.31 125 LEU A CA 1
ATOM 986 C C . LEU A 1 125 ? 7.471 -8.124 -2.386 1.00 94.31 125 LEU A C 1
ATOM 988 O O . LEU A 1 125 ? 6.699 -9.068 -2.516 1.00 94.31 125 LEU A O 1
ATOM 992 N N . ASN A 1 126 ? 8.587 -8.240 -1.657 1.00 92.81 126 ASN A N 1
ATOM 993 C CA . ASN A 1 126 ? 9.096 -9.536 -1.183 1.00 92.81 126 ASN A CA 1
ATOM 994 C C . ASN A 1 126 ? 8.107 -10.316 -0.309 1.00 92.81 126 ASN A C 1
ATOM 996 O O . ASN A 1 126 ? 8.090 -11.541 -0.354 1.00 92.81 126 ASN A O 1
ATOM 1000 N N . ASN A 1 127 ? 7.292 -9.612 0.479 1.00 93.88 127 ASN A N 1
ATOM 1001 C CA . ASN A 1 127 ? 6.335 -10.223 1.402 1.00 93.88 127 ASN A CA 1
ATOM 1002 C C . ASN A 1 127 ? 4.874 -10.114 0.938 1.00 93.88 127 ASN A C 1
ATOM 1004 O O . ASN A 1 127 ? 3.994 -10.694 1.574 1.00 93.88 127 ASN A O 1
ATOM 1008 N N . ALA A 1 128 ? 4.603 -9.413 -0.165 1.00 95.06 128 ALA A N 1
ATOM 1009 C CA . ALA A 1 128 ? 3.262 -9.230 -0.720 1.00 95.06 128 ALA A CA 1
ATOM 1010 C C . ALA A 1 128 ? 2.913 -10.370 -1.697 1.00 95.06 128 ALA A C 1
ATOM 1012 O O . ALA A 1 128 ? 2.549 -10.145 -2.848 1.00 95.06 128 ALA A O 1
ATOM 1013 N N . THR A 1 129 ? 3.065 -11.619 -1.251 1.00 94.25 129 THR A N 1
ATOM 1014 C CA . THR A 1 129 ? 3.017 -12.809 -2.121 1.00 94.25 129 THR A CA 1
ATOM 1015 C C . THR A 1 129 ? 1.636 -13.103 -2.711 1.00 94.25 129 THR A C 1
ATOM 1017 O O . THR A 1 129 ? 1.546 -13.793 -3.722 1.00 94.25 129 THR A O 1
ATOM 1020 N N . ALA A 1 130 ? 0.563 -12.575 -2.113 1.00 97.25 130 ALA A N 1
ATOM 1021 C CA . ALA A 1 130 ? -0.805 -12.679 -2.627 1.00 97.25 130 ALA A CA 1
ATOM 1022 C C . ALA A 1 130 ? -1.220 -11.508 -3.541 1.00 97.25 130 ALA A C 1
ATOM 1024 O O . ALA A 1 130 ? -2.378 -11.463 -3.970 1.00 97.25 130 ALA A O 1
ATOM 1025 N N . LEU A 1 131 ? -0.317 -10.558 -3.818 1.00 98.31 131 LEU A N 1
ATOM 1026 C CA . LEU A 1 131 ? -0.642 -9.345 -4.563 1.00 98.31 131 LEU A CA 1
ATOM 1027 C C . LEU A 1 131 ? -0.952 -9.683 -6.018 1.00 98.31 131 LEU A C 1
ATOM 1029 O O . LEU A 1 131 ? -0.110 -10.232 -6.717 1.00 98.31 131 LEU A O 1
ATOM 1033 N N . LYS A 1 132 ? -2.155 -9.317 -6.466 1.00 98.50 132 LYS A N 1
ATOM 1034 C CA . LYS A 1 132 ? -2.665 -9.545 -7.824 1.00 98.50 132 LYS A CA 1
ATOM 1035 C C . LYS A 1 132 ? -2.668 -8.279 -8.665 1.00 98.50 132 LYS A C 1
ATOM 1037 O O . LYS A 1 132 ? -2.387 -8.337 -9.858 1.00 98.50 132 LYS A O 1
ATOM 1042 N N . ASN A 1 133 ? -2.977 -7.140 -8.047 1.00 98.69 133 ASN A N 1
ATOM 1043 C CA . ASN A 1 133 ? -3.105 -5.858 -8.730 1.00 98.69 133 ASN A CA 1
ATOM 1044 C C . ASN A 1 133 ? -2.214 -4.814 -8.059 1.00 98.69 133 ASN A C 1
ATOM 1046 O O . ASN A 1 133 ? -2.418 -4.479 -6.889 1.00 98.69 133 ASN A O 1
ATOM 1050 N N . LEU A 1 134 ? -1.264 -4.274 -8.820 1.00 98.69 134 LEU A N 1
ATOM 1051 C CA . LEU A 1 134 ? -0.396 -3.188 -8.388 1.00 98.69 134 LEU A CA 1
ATOM 1052 C C . LEU A 1 134 ? -0.523 -2.004 -9.341 1.00 98.69 134 LEU A C 1
ATOM 1054 O O . LEU A 1 134 ? -0.164 -2.099 -10.513 1.00 98.69 134 LEU A O 1
ATOM 1058 N N . ASN A 1 135 ? -0.997 -0.876 -8.819 1.00 98.75 135 ASN A N 1
ATOM 1059 C CA . ASN A 1 135 ? -1.078 0.368 -9.569 1.00 98.75 135 ASN A CA 1
ATOM 1060 C C . ASN A 1 135 ? -0.037 1.382 -9.066 1.00 98.75 135 ASN A C 1
ATOM 1062 O O . ASN A 1 135 ? -0.156 1.911 -7.959 1.00 98.75 135 ASN A O 1
ATOM 1066 N N . LEU A 1 136 ? 0.967 1.647 -9.902 1.00 98.69 136 LEU A N 1
ATOM 1067 C CA . LEU A 1 136 ? 2.031 2.640 -9.721 1.00 98.69 136 LEU A CA 1
ATOM 1068 C C . LEU A 1 136 ? 1.971 3.738 -10.802 1.00 98.69 136 LEU A C 1
ATOM 1070 O O . LEU A 1 136 ? 2.966 4.430 -11.043 1.00 98.69 136 LEU A O 1
ATOM 1074 N N . ASN A 1 137 ? 0.822 3.900 -11.463 1.00 98.19 137 ASN A N 1
ATOM 1075 C CA . ASN A 1 137 ? 0.604 4.928 -12.476 1.00 98.19 137 ASN A CA 1
ATOM 1076 C C . ASN A 1 137 ? 0.915 6.330 -11.929 1.00 98.19 137 ASN A C 1
ATOM 1078 O O . ASN A 1 137 ? 0.548 6.651 -10.794 1.00 98.19 137 ASN A O 1
ATOM 1082 N N . GLY A 1 138 ? 1.581 7.167 -12.726 1.00 98.25 138 GLY A N 1
ATOM 1083 C CA . GLY A 1 138 ? 1.707 8.585 -12.386 1.00 98.25 138 GLY A CA 1
ATOM 1084 C C . GLY A 1 138 ? 2.551 8.851 -11.137 1.00 98.25 138 GLY A C 1
ATOM 1085 O O . GLY A 1 138 ? 2.409 9.901 -10.513 1.00 98.25 138 GLY A O 1
ATOM 1086 N N . THR A 1 139 ? 3.404 7.906 -10.719 1.00 98.44 139 THR A N 1
ATOM 1087 C CA . THR A 1 139 ? 4.180 8.037 -9.475 1.00 98.44 139 THR A CA 1
ATOM 1088 C C . THR A 1 139 ? 5.506 8.773 -9.653 1.00 98.44 139 THR A C 1
ATOM 1090 O O . THR A 1 139 ? 6.035 9.268 -8.666 1.00 98.44 139 THR A O 1
ATOM 1093 N N . GLN A 1 140 ? 5.965 8.974 -10.894 1.00 98.31 140 GLN A N 1
ATOM 1094 C CA . GLN A 1 140 ? 7.236 9.612 -11.283 1.00 98.31 140 GLN A CA 1
ATOM 1095 C C . GLN A 1 140 ? 8.484 8.735 -11.118 1.00 98.31 140 GLN A C 1
ATOM 1097 O O . GLN A 1 140 ? 9.599 9.263 -11.061 1.00 98.31 140 GLN A O 1
ATOM 1102 N N . LEU A 1 141 ? 8.312 7.412 -11.106 1.00 98.56 141 LEU A N 1
ATOM 1103 C CA . LEU A 1 141 ? 9.412 6.460 -10.979 1.00 98.56 141 LEU A CA 1
ATOM 1104 C C . LEU A 1 141 ? 10.423 6.635 -12.107 1.00 98.56 141 LEU A C 1
ATOM 1106 O O . LEU A 1 141 ? 10.059 6.680 -13.281 1.00 98.56 141 LEU A O 1
ATOM 1110 N N . THR A 1 142 ? 11.700 6.711 -11.743 1.00 97.75 142 THR A N 1
ATOM 1111 C CA . THR A 1 142 ? 12.816 6.825 -12.700 1.00 97.75 142 THR A CA 1
ATOM 1112 C C . THR A 1 142 ? 13.475 5.479 -12.986 1.00 97.75 142 THR A C 1
ATOM 1114 O O . THR A 1 142 ? 13.998 5.266 -14.078 1.00 97.75 142 THR A O 1
ATOM 1117 N N . ALA A 1 143 ? 13.394 4.551 -12.032 1.00 96.25 143 ALA A N 1
ATOM 1118 C CA . ALA A 1 143 ? 13.849 3.174 -12.147 1.00 96.25 143 ALA A CA 1
ATOM 1119 C C . ALA A 1 143 ? 13.031 2.261 -11.220 1.00 96.25 143 ALA A C 1
ATOM 1121 O O . ALA A 1 143 ? 12.443 2.716 -10.235 1.00 96.25 143 ALA A O 1
ATOM 1122 N N . LEU A 1 144 ? 13.036 0.961 -11.516 1.00 96.12 144 LEU A N 1
ATOM 1123 C CA . LEU A 1 144 ? 12.540 -0.083 -10.618 1.00 96.12 144 LEU A CA 1
ATOM 1124 C C . LEU A 1 144 ? 13.725 -0.762 -9.914 1.00 96.12 144 LEU A C 1
ATOM 1126 O O . LEU A 1 144 ? 14.787 -0.902 -10.527 1.00 96.12 144 LEU A O 1
ATOM 1130 N N . PRO A 1 145 ? 13.579 -1.190 -8.647 1.00 93.88 145 PRO A N 1
ATOM 1131 C CA . PRO A 1 145 ? 14.648 -1.893 -7.947 1.00 93.88 145 PRO A CA 1
ATOM 1132 C C . PRO A 1 145 ? 14.969 -3.233 -8.627 1.00 93.88 145 PRO A C 1
ATOM 1134 O O . PRO A 1 145 ? 14.105 -3.865 -9.237 1.00 93.88 145 PRO A O 1
ATOM 1137 N N . ILE A 1 146 ? 16.217 -3.692 -8.493 1.00 89.44 146 ILE A N 1
ATOM 1138 C CA . ILE A 1 146 ? 16.619 -5.024 -8.963 1.00 89.44 146 ILE A CA 1
ATOM 1139 C C . ILE A 1 146 ? 15.751 -6.077 -8.272 1.00 89.44 146 ILE A C 1
ATOM 1141 O O . ILE A 1 146 ? 15.518 -6.013 -7.064 1.00 89.44 146 ILE A O 1
ATOM 1145 N N . GLY A 1 147 ? 15.267 -7.033 -9.061 1.00 89.56 147 GLY A N 1
ATOM 1146 C CA . GLY A 1 147 ? 14.406 -8.105 -8.587 1.00 89.56 147 GLY A CA 1
ATOM 1147 C C . GLY A 1 147 ? 13.004 -7.660 -8.167 1.00 89.56 147 GLY A C 1
ATOM 1148 O O . GLY A 1 147 ? 12.377 -8.320 -7.343 1.00 89.56 147 GLY A O 1
ATOM 1149 N N . PHE A 1 148 ? 12.510 -6.538 -8.712 1.00 93.62 148 PHE A N 1
ATOM 1150 C CA . PHE A 1 148 ? 11.191 -5.974 -8.402 1.00 93.62 148 PHE A CA 1
ATOM 1151 C C . PHE A 1 148 ? 10.058 -7.014 -8.418 1.00 93.62 148 PHE A C 1
ATOM 1153 O O . PHE A 1 148 ? 9.186 -6.954 -7.554 1.00 93.62 148 PHE A O 1
ATOM 1160 N N . LEU A 1 149 ? 10.091 -7.974 -9.354 1.00 92.19 149 LEU A N 1
ATOM 1161 C CA . LEU A 1 149 ? 9.057 -9.002 -9.519 1.00 92.19 149 LEU A CA 1
ATOM 1162 C C . LEU A 1 149 ? 9.425 -10.397 -8.983 1.00 92.19 149 LEU A C 1
ATOM 1164 O O . LEU A 1 149 ? 8.561 -11.267 -9.014 1.00 92.19 149 LEU A O 1
ATOM 1168 N N . ASN A 1 150 ? 10.622 -10.616 -8.422 1.00 89.62 150 ASN A N 1
ATOM 1169 C CA . ASN A 1 150 ? 11.120 -11.964 -8.079 1.00 89.62 150 ASN A CA 1
ATOM 1170 C C . ASN A 1 150 ? 10.171 -12.780 -7.183 1.00 89.62 150 ASN A C 1
ATOM 1172 O O . ASN A 1 150 ? 10.094 -13.998 -7.289 1.00 89.62 150 ASN A O 1
ATOM 1176 N N . ASN A 1 151 ? 9.439 -12.108 -6.290 1.00 88.50 151 ASN A N 1
ATOM 1177 C CA . ASN A 1 151 ? 8.506 -12.743 -5.352 1.00 88.50 151 ASN A CA 1
ATOM 1178 C C . ASN A 1 151 ? 7.031 -12.420 -5.646 1.00 88.50 151 ASN A C 1
ATOM 1180 O O . ASN A 1 151 ? 6.137 -12.899 -4.946 1.00 88.50 151 ASN A O 1
ATOM 1184 N N . ALA A 1 152 ? 6.754 -11.641 -6.695 1.00 91.88 152 ALA A N 1
ATOM 1185 C CA . ALA A 1 152 ? 5.413 -11.202 -7.079 1.00 91.88 152 ALA A CA 1
ATOM 1186 C C . ALA A 1 152 ? 4.691 -12.271 -7.926 1.00 91.88 152 ALA A C 1
ATOM 1188 O O . ALA A 1 152 ? 4.099 -11.984 -8.962 1.00 91.88 152 ALA A O 1
ATOM 1189 N N . THR A 1 153 ? 4.751 -13.530 -7.486 1.00 90.19 153 THR A N 1
ATOM 1190 C CA . THR A 1 153 ? 4.322 -14.702 -8.274 1.00 90.19 153 THR A CA 1
ATOM 1191 C C . THR A 1 153 ? 2.821 -14.749 -8.561 1.00 90.19 153 THR A C 1
ATOM 1193 O O . THR A 1 153 ? 2.417 -15.370 -9.542 1.00 90.19 153 THR A O 1
ATOM 1196 N N . ALA A 1 154 ? 1.997 -14.085 -7.745 1.00 96.00 154 ALA A N 1
ATOM 1197 C CA . ALA A 1 154 ? 0.552 -13.963 -7.936 1.00 96.00 154 ALA A CA 1
ATOM 1198 C C . ALA A 1 154 ? 0.133 -12.695 -8.702 1.00 96.00 154 ALA A C 1
ATOM 1200 O O . ALA A 1 154 ? -1.064 -12.482 -8.896 1.00 96.00 154 ALA A O 1
ATOM 1201 N N . LEU A 1 155 ? 1.083 -11.844 -9.112 1.00 97.12 155 LEU A N 1
ATOM 1202 C CA . LEU A 1 155 ? 0.772 -10.561 -9.733 1.00 97.12 155 LEU A CA 1
ATOM 1203 C C . LEU A 1 155 ? 0.210 -10.783 -11.133 1.00 97.12 155 LEU A C 1
ATOM 1205 O O . LEU A 1 155 ? 0.906 -11.262 -12.017 1.00 97.12 155 LEU A O 1
ATOM 1209 N N . GLU A 1 156 ? -1.050 -10.409 -11.323 1.00 96.44 156 GLU A N 1
ATOM 1210 C CA . GLU A 1 156 ? -1.781 -10.538 -12.584 1.00 96.44 156 GLU A CA 1
ATOM 1211 C C . GLU A 1 156 ? -1.718 -9.237 -13.387 1.00 96.44 156 GLU A C 1
ATOM 1213 O O . GLU A 1 156 ? -1.821 -9.233 -14.614 1.00 96.44 156 GLU A O 1
ATOM 1218 N N . THR A 1 157 ? -1.611 -8.101 -12.695 1.00 97.00 157 THR A N 1
ATOM 1219 C CA . THR A 1 157 ? -1.806 -6.777 -13.281 1.00 97.00 157 THR A CA 1
ATOM 1220 C C . THR A 1 157 ? -0.869 -5.743 -12.669 1.00 97.00 157 THR A C 1
ATOM 1222 O O . THR A 1 157 ? -0.898 -5.507 -11.459 1.00 97.00 157 THR A O 1
ATOM 1225 N N . LEU A 1 158 ? -0.079 -5.093 -13.526 1.00 97.25 158 LEU A N 1
ATOM 1226 C CA . LEU A 1 158 ? 0.895 -4.073 -13.148 1.00 97.25 158 LEU A CA 1
ATOM 1227 C C . LEU A 1 158 ? 0.728 -2.804 -13.995 1.00 97.25 158 LEU A C 1
ATOM 1229 O O . LEU A 1 158 ? 0.991 -2.813 -15.198 1.00 97.25 158 LEU A O 1
ATOM 1233 N N . CYS A 1 159 ? 0.332 -1.699 -13.357 1.00 97.81 159 CYS A N 1
ATOM 1234 C CA . CYS A 1 159 ? 0.298 -0.379 -13.993 1.00 97.81 159 CYS A CA 1
ATOM 1235 C C . CYS A 1 159 ? 1.574 0.398 -13.674 1.00 97.81 159 CYS A C 1
ATOM 1237 O O . CYS A 1 159 ? 1.792 0.771 -12.521 1.00 97.81 159 CYS A O 1
ATOM 1239 N N . LEU A 1 160 ? 2.380 0.681 -14.693 1.00 97.44 160 LEU A N 1
ATOM 1240 C CA . LEU A 1 160 ? 3.584 1.509 -14.612 1.00 97.44 160 LEU A CA 1
ATOM 1241 C C . LEU A 1 160 ? 3.556 2.669 -15.614 1.00 97.44 160 LEU A C 1
ATOM 1243 O O . LEU A 1 160 ? 4.556 3.376 -15.749 1.00 97.44 160 LEU A O 1
ATOM 1247 N N . ASN A 1 161 ? 2.437 2.891 -16.299 1.00 96.00 161 ASN A N 1
ATOM 1248 C CA . ASN A 1 161 ? 2.287 3.991 -17.238 1.00 96.00 161 ASN A CA 1
ATOM 1249 C C . ASN A 1 161 ? 2.368 5.366 -16.546 1.00 96.00 161 ASN A C 1
ATOM 1251 O O . ASN A 1 161 ? 2.201 5.478 -15.328 1.00 96.00 161 ASN A O 1
ATOM 1255 N N . ASP A 1 162 ? 2.668 6.405 -17.322 1.00 97.62 162 ASP A N 1
ATOM 1256 C CA . ASP A 1 162 ? 2.836 7.787 -16.841 1.00 97.62 162 ASP A CA 1
ATOM 1257 C C . ASP A 1 162 ? 3.954 7.942 -15.786 1.00 97.62 162 ASP A C 1
ATOM 1259 O O . ASP A 1 162 ? 3.853 8.710 -14.825 1.00 97.62 162 ASP A O 1
ATOM 1263 N N . ASN A 1 163 ? 5.049 7.197 -15.953 1.00 98.44 163 ASN A N 1
ATOM 1264 C CA . ASN A 1 163 ? 6.257 7.320 -15.136 1.00 98.44 163 ASN A CA 1
ATOM 1265 C C . ASN A 1 163 ? 7.423 7.912 -15.951 1.00 98.44 163 ASN A C 1
ATOM 1267 O O . ASN A 1 163 ? 7.255 8.474 -17.029 1.00 98.44 163 ASN A O 1
ATOM 1271 N N . LYS A 1 164 ? 8.637 7.883 -15.397 1.00 98.06 164 LYS A N 1
ATOM 1272 C CA . LYS A 1 164 ? 9.859 8.409 -16.026 1.00 98.06 164 LYS A CA 1
ATOM 1273 C C . LYS A 1 164 ? 10.889 7.296 -16.252 1.00 98.06 164 LYS A C 1
ATOM 1275 O O . LYS A 1 164 ? 12.081 7.595 -16.315 1.00 98.06 164 LYS A O 1
ATOM 1280 N N . LEU A 1 165 ? 10.446 6.038 -16.356 1.00 96.94 165 LEU A N 1
ATOM 1281 C CA . LEU A 1 165 ? 11.325 4.876 -16.492 1.00 96.94 165 LEU A CA 1
ATOM 1282 C C . LEU A 1 165 ? 12.093 4.957 -17.811 1.00 96.94 165 LEU A C 1
ATOM 1284 O O . LEU A 1 165 ? 11.485 5.116 -18.868 1.00 96.94 165 LEU A O 1
ATOM 1288 N N . THR A 1 166 ? 13.418 4.844 -17.749 1.00 94.75 166 THR A N 1
ATOM 1289 C CA . THR A 1 166 ? 14.295 4.834 -18.935 1.00 94.75 166 THR A CA 1
ATOM 1290 C C . THR A 1 166 ? 14.670 3.424 -19.381 1.00 94.75 166 THR A C 1
ATOM 1292 O O . THR A 1 166 ? 14.935 3.191 -20.558 1.00 94.75 166 THR A O 1
ATOM 1295 N N . ALA A 1 167 ? 14.653 2.475 -18.447 1.00 92.19 167 ALA A N 1
ATOM 1296 C CA . ALA A 1 167 ? 14.860 1.057 -18.683 1.00 92.19 167 ALA A CA 1
ATOM 1297 C C . ALA A 1 167 ? 14.088 0.238 -17.642 1.00 92.19 167 ALA A C 1
ATOM 1299 O O . ALA A 1 167 ? 13.749 0.734 -16.562 1.00 92.19 167 ALA A O 1
ATOM 1300 N N . LEU A 1 168 ? 13.851 -1.032 -17.959 1.00 91.56 168 LEU A N 1
ATOM 1301 C CA . LEU A 1 168 ? 13.421 -2.035 -16.990 1.00 91.56 168 LEU A CA 1
ATOM 1302 C C . LEU A 1 168 ? 14.632 -2.880 -16.562 1.00 91.56 168 LEU A C 1
ATOM 1304 O O . LEU A 1 168 ? 15.594 -2.984 -17.328 1.00 91.56 168 LEU A O 1
ATOM 1308 N N . PRO A 1 169 ? 14.616 -3.476 -15.355 1.00 89.50 169 PRO A N 1
ATOM 1309 C CA . PRO A 1 169 ? 15.650 -4.419 -14.940 1.00 89.50 169 PRO A CA 1
ATOM 1310 C C . PRO A 1 169 ? 15.852 -5.544 -15.967 1.00 89.50 169 PRO A C 1
ATOM 1312 O O . PRO A 1 169 ? 14.902 -5.966 -16.626 1.00 89.50 169 PRO A O 1
ATOM 1315 N N . ALA A 1 170 ? 17.076 -6.065 -16.082 1.00 83.81 170 ALA A N 1
ATOM 1316 C CA . ALA A 1 170 ? 17.302 -7.297 -16.837 1.00 83.81 170 ALA A CA 1
ATOM 1317 C C . ALA A 1 170 ? 16.416 -8.416 -16.270 1.00 83.81 170 ALA A C 1
ATOM 1319 O O . ALA A 1 170 ? 16.189 -8.452 -15.057 1.00 83.81 170 ALA A O 1
ATOM 1320 N N . ASN A 1 171 ? 15.921 -9.303 -17.138 1.00 80.75 171 ASN A N 1
ATOM 1321 C CA . ASN A 1 171 ? 15.088 -10.440 -16.738 1.00 80.75 171 ASN A CA 1
ATOM 1322 C C . ASN A 1 171 ? 13.809 -10.022 -15.987 1.00 80.75 171 ASN A C 1
ATOM 1324 O O . ASN A 1 171 ? 13.290 -10.758 -15.153 1.00 80.75 171 ASN A O 1
ATOM 1328 N N . PHE A 1 172 ? 13.297 -8.813 -16.267 1.00 86.19 172 PHE A N 1
ATOM 1329 C CA . PHE A 1 172 ? 12.147 -8.226 -15.572 1.00 86.19 172 PHE A CA 1
ATOM 1330 C C . PHE A 1 172 ? 10.934 -9.163 -15.497 1.00 86.19 172 PHE A C 1
ATOM 1332 O O . PHE A 1 172 ? 10.203 -9.127 -14.510 1.00 86.19 172 PHE A O 1
ATOM 1339 N N . LEU A 1 173 ? 10.723 -9.984 -16.530 1.00 86.62 173 LEU A N 1
ATOM 1340 C CA . LEU A 1 173 ? 9.563 -10.865 -16.660 1.00 86.62 173 LEU A CA 1
ATOM 1341 C C . LEU A 1 173 ? 9.834 -12.330 -16.281 1.00 86.62 173 LEU A C 1
ATOM 1343 O O . LEU A 1 173 ? 8.876 -13.096 -16.224 1.00 86.62 173 LEU A O 1
ATOM 1347 N N . ASP A 1 174 ? 11.076 -12.729 -15.987 1.00 85.06 174 ASP A N 1
ATOM 1348 C CA . ASP A 1 174 ? 11.447 -14.144 -15.793 1.00 85.06 174 ASP A CA 1
ATOM 1349 C C . ASP A 1 174 ? 10.658 -14.810 -14.648 1.00 85.06 174 ASP A C 1
ATOM 1351 O O . ASP A 1 174 ? 10.234 -15.964 -14.753 1.00 85.06 174 ASP A O 1
ATOM 1355 N N . ASP A 1 175 ? 10.397 -14.057 -13.575 1.00 81.56 175 ASP A N 1
ATOM 1356 C CA . ASP A 1 175 ? 9.661 -14.524 -12.393 1.00 81.56 175 ASP A CA 1
ATOM 1357 C C . ASP A 1 175 ? 8.173 -14.112 -12.386 1.00 81.56 175 ASP A C 1
ATOM 1359 O O . ASP A 1 175 ? 7.402 -14.531 -11.516 1.00 81.56 175 ASP A O 1
ATOM 1363 N N . ALA A 1 176 ? 7.725 -13.333 -13.377 1.00 86.31 176 ALA A N 1
ATOM 1364 C CA . AL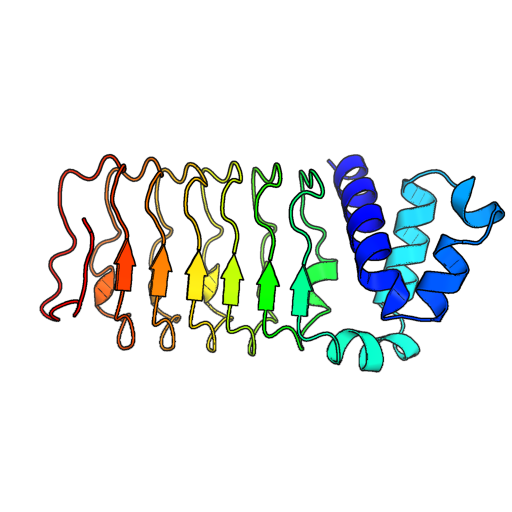A A 1 176 ? 6.381 -12.754 -13.454 1.00 86.31 176 ALA A CA 1
ATOM 1365 C C . ALA A 1 176 ? 5.331 -13.743 -14.008 1.00 86.31 176 ALA A C 1
ATOM 1367 O O . ALA A 1 176 ? 4.567 -13.431 -14.920 1.00 86.31 176 ALA A O 1
ATOM 1368 N N . ARG A 1 177 ? 5.280 -14.958 -13.450 1.00 85.25 177 ARG A N 1
ATOM 1369 C CA . ARG A 1 177 ? 4.560 -16.119 -14.019 1.00 85.25 177 ARG A CA 1
ATOM 1370 C C . ARG A 1 177 ? 3.050 -15.947 -14.189 1.00 85.25 177 ARG A C 1
ATOM 1372 O O . ARG A 1 177 ? 2.465 -16.615 -15.036 1.00 85.25 177 ARG A O 1
ATOM 1379 N N . SER A 1 178 ? 2.423 -15.103 -13.374 1.00 92.25 178 SER A N 1
ATOM 1380 C CA . SER A 1 178 ? 0.975 -14.858 -13.423 1.00 92.25 178 SER A CA 1
ATOM 1381 C C . SER A 1 178 ? 0.611 -13.559 -14.139 1.00 92.25 178 SER A C 1
ATOM 1383 O O . SER A 1 178 ? -0.573 -13.254 -14.249 1.00 92.25 178 SER A O 1
ATOM 1385 N N . LEU A 1 179 ? 1.594 -12.781 -14.607 1.00 92.44 179 LEU A N 1
ATOM 1386 C CA . LEU A 1 179 ? 1.350 -11.441 -15.126 1.00 92.44 179 LEU A CA 1
ATOM 1387 C C . LEU A 1 179 ? 0.629 -11.515 -16.473 1.00 92.44 179 LEU A C 1
ATOM 1389 O O . LEU A 1 179 ? 1.153 -12.029 -17.457 1.00 92.44 179 LEU A O 1
ATOM 1393 N N . GLU A 1 180 ? -0.586 -10.977 -16.523 1.00 91.25 180 GLU A N 1
ATOM 1394 C CA . GLU A 1 180 ? -1.422 -10.985 -17.727 1.00 91.25 180 GLU A CA 1
ATOM 1395 C C . GLU A 1 180 ? -1.491 -9.610 -18.394 1.00 91.25 180 GLU A C 1
ATOM 1397 O O . GLU A 1 180 ? -1.692 -9.511 -19.609 1.00 91.25 180 GLU A O 1
ATOM 1402 N N . ARG A 1 181 ? -1.364 -8.549 -17.587 1.00 92.56 181 ARG A N 1
ATOM 1403 C CA . ARG A 1 181 ? -1.521 -7.153 -18.000 1.00 92.56 181 ARG A CA 1
ATOM 1404 C C . ARG A 1 181 ? -0.378 -6.307 -17.461 1.00 92.56 181 ARG A C 1
ATOM 1406 O O . ARG A 1 181 ? -0.175 -6.221 -16.249 1.00 92.56 181 ARG A O 1
ATOM 1413 N N . LEU A 1 182 ? 0.317 -5.647 -18.378 1.00 93.31 182 LEU A N 1
ATOM 1414 C CA . LEU A 1 182 ? 1.397 -4.714 -18.093 1.00 93.31 182 LEU A CA 1
ATOM 1415 C C . LEU A 1 182 ? 1.156 -3.437 -18.896 1.00 93.31 182 LEU A C 1
ATOM 1417 O O . LEU A 1 182 ? 1.052 -3.504 -20.120 1.00 93.31 182 LEU A O 1
ATOM 1421 N N . TRP A 1 183 ? 1.063 -2.308 -18.195 1.00 93.94 183 TRP A N 1
ATOM 1422 C CA . TRP A 1 183 ? 0.952 -0.976 -18.795 1.00 93.94 183 TRP A CA 1
ATOM 1423 C C . TRP A 1 183 ? 2.251 -0.211 -18.602 1.00 93.94 183 TRP A C 1
ATOM 1425 O O . TRP A 1 183 ? 2.690 -0.028 -17.463 1.00 93.94 183 TRP A O 1
ATOM 1435 N N . LEU A 1 184 ? 2.851 0.233 -19.703 1.00 93.50 184 LEU A N 1
ATOM 1436 C CA . LEU A 1 184 ? 4.136 0.943 -19.719 1.00 93.50 184 LEU A CA 1
ATOM 1437 C C . LEU A 1 184 ? 4.091 2.248 -20.520 1.00 93.50 184 LEU A C 1
ATOM 1439 O O . LEU A 1 184 ? 5.113 2.932 -20.600 1.00 93.50 184 LEU A O 1
ATOM 1443 N N . ASP A 1 185 ? 2.930 2.610 -21.060 1.00 91.44 185 ASP A N 1
ATOM 1444 C CA . ASP A 1 185 ? 2.727 3.796 -21.887 1.00 91.44 185 ASP A CA 1
ATOM 1445 C C . ASP A 1 185 ? 3.212 5.070 -21.165 1.00 91.44 185 ASP A C 1
ATOM 1447 O O . ASP A 1 185 ? 3.242 5.149 -19.932 1.00 91.44 185 ASP A O 1
ATOM 1451 N N . ASN A 1 186 ? 3.592 6.101 -21.919 1.00 94.94 186 ASN A N 1
ATOM 1452 C CA . ASN A 1 186 ? 4.057 7.384 -21.368 1.00 94.94 186 ASN A CA 1
ATOM 1453 C C . ASN A 1 186 ? 5.240 7.261 -20.382 1.00 94.94 186 ASN A C 1
ATOM 1455 O O . ASN A 1 186 ? 5.329 8.000 -19.402 1.00 94.94 186 ASN A O 1
ATOM 1459 N N . ASN A 1 187 ? 6.166 6.338 -20.654 1.00 95.81 187 ASN A N 1
ATOM 1460 C CA . ASN A 1 187 ? 7.496 6.293 -20.042 1.00 95.81 187 ASN A CA 1
ATOM 1461 C C . ASN A 1 187 ? 8.576 6.824 -21.003 1.00 95.81 187 ASN A C 1
ATOM 1463 O O . ASN A 1 187 ? 8.285 7.373 -22.063 1.00 95.81 187 ASN A O 1
ATOM 1467 N N . LYS A 1 188 ? 9.852 6.676 -20.629 1.00 95.62 188 LYS A N 1
ATOM 1468 C CA . LYS A 1 188 ? 11.028 7.038 -21.439 1.00 95.62 188 LYS A CA 1
ATOM 1469 C C . LYS A 1 188 ? 11.824 5.804 -21.874 1.00 95.62 188 LYS A C 1
ATOM 1471 O O . LYS A 1 188 ? 13.042 5.881 -22.036 1.00 95.62 188 LYS A O 1
ATOM 1476 N N . LEU A 1 189 ? 11.148 4.662 -22.000 1.00 91.69 189 LEU A N 1
ATOM 1477 C CA . LEU A 1 189 ? 11.768 3.392 -22.357 1.00 91.69 189 LEU A CA 1
ATOM 1478 C C . LEU A 1 189 ? 12.277 3.445 -23.798 1.00 91.69 189 LEU A C 1
ATOM 1480 O O . LEU A 1 189 ? 11.540 3.796 -24.715 1.00 91.69 189 LEU A O 1
ATOM 1484 N N . THR A 1 190 ? 13.536 3.069 -23.996 1.00 85.56 190 THR A N 1
ATOM 1485 C CA . THR A 1 190 ? 14.132 2.906 -25.334 1.00 85.56 190 THR A CA 1
ATOM 1486 C C . THR A 1 190 ? 14.087 1.463 -25.822 1.00 85.56 190 THR A C 1
ATOM 1488 O O . THR A 1 190 ? 14.276 1.197 -27.005 1.00 85.56 190 THR A O 1
ATOM 1491 N N . THR A 1 191 ? 13.841 0.526 -24.907 1.00 80.88 191 THR A N 1
ATOM 1492 C CA . THR A 1 191 ? 13.727 -0.906 -25.172 1.00 80.88 191 THR A CA 1
ATOM 1493 C C . THR A 1 191 ? 12.557 -1.466 -24.378 1.00 80.88 191 THR A C 1
ATOM 1495 O O . THR A 1 191 ? 12.259 -1.006 -23.273 1.00 80.88 191 THR A O 1
ATOM 1498 N N . LEU A 1 192 ? 11.883 -2.450 -24.960 1.00 71.31 192 LEU A N 1
ATOM 1499 C CA . LEU A 1 192 ? 10.846 -3.211 -24.279 1.00 71.31 192 LEU A CA 1
ATOM 1500 C C . LEU A 1 192 ? 11.461 -4.477 -23.679 1.00 71.31 192 LEU A C 1
ATOM 1502 O O . LEU A 1 192 ? 12.435 -4.997 -24.234 1.00 71.31 192 LEU A O 1
ATOM 1506 N N . PRO A 1 193 ? 10.920 -4.980 -22.556 1.00 68.19 193 PRO A N 1
ATOM 1507 C CA . PRO A 1 193 ? 11.388 -6.234 -21.994 1.00 68.19 193 PRO A CA 1
ATOM 1508 C C . PRO A 1 193 ? 11.098 -7.350 -23.003 1.00 68.19 193 PRO A C 1
ATOM 1510 O O . PRO A 1 193 ? 9.947 -7.578 -23.372 1.00 68.19 193 PRO A O 1
ATOM 1513 N N . ILE A 1 194 ? 12.145 -8.030 -23.466 1.00 59.25 194 ILE A N 1
ATOM 1514 C CA . ILE A 1 194 ? 12.003 -9.247 -24.265 1.00 59.25 194 ILE A CA 1
ATOM 1515 C C . ILE A 1 194 ? 11.764 -10.374 -23.262 1.00 59.25 194 ILE A C 1
ATOM 1517 O O . ILE A 1 194 ? 12.681 -10.772 -22.551 1.00 59.25 194 ILE A O 1
ATOM 1521 N N . GLY A 1 195 ? 10.520 -10.827 -23.152 1.00 54.88 195 GLY A N 1
ATOM 1522 C CA . GLY A 1 195 ? 10.167 -12.054 -22.448 1.00 54.88 195 GLY A CA 1
ATOM 1523 C C . GLY A 1 195 ? 9.563 -13.029 -23.447 1.00 54.88 195 GLY A C 1
ATOM 1524 O O . GLY A 1 195 ? 8.678 -12.649 -24.209 1.00 54.88 195 GLY A O 1
ATOM 1525 N N . ASP A 1 196 ? 10.002 -14.286 -23.425 1.00 49.47 196 ASP A N 1
ATOM 1526 C CA . ASP A 1 196 ? 9.474 -15.358 -24.288 1.00 49.47 196 ASP A CA 1
ATOM 1527 C C . ASP A 1 196 ? 7.985 -15.681 -24.027 1.00 49.47 196 ASP A C 1
ATOM 1529 O O . ASP A 1 196 ? 7.372 -16.486 -24.729 1.00 49.47 196 ASP A O 1
ATOM 1533 N N . SER A 1 197 ? 7.367 -15.045 -23.026 1.00 51.00 197 SER A N 1
ATOM 1534 C CA . SER A 1 197 ? 5.948 -15.173 -22.717 1.00 51.00 197 SER A CA 1
ATOM 1535 C C . SER A 1 197 ? 5.157 -13.978 -23.253 1.00 51.00 197 SER A C 1
ATOM 1537 O O . SER A 1 197 ? 5.267 -12.843 -22.797 1.00 51.00 197 SER A O 1
ATOM 1539 N N . LEU A 1 198 ? 4.319 -14.276 -24.244 1.00 46.88 198 LEU A N 1
ATOM 1540 C CA . LEU A 1 198 ? 3.253 -13.426 -24.765 1.00 46.88 198 LEU A CA 1
ATOM 1541 C C . LEU A 1 198 ? 2.404 -12.866 -23.609 1.00 46.88 198 LEU A C 1
ATOM 1543 O O . LEU A 1 198 ? 1.499 -13.543 -23.114 1.00 46.88 198 LEU A O 1
ATOM 1547 N N . LEU A 1 199 ? 2.649 -11.623 -23.192 1.00 55.00 199 LEU A N 1
ATOM 1548 C CA . LEU A 1 199 ? 1.687 -10.884 -22.376 1.00 55.00 199 LEU A CA 1
ATOM 1549 C C . LEU A 1 199 ? 0.377 -10.820 -23.171 1.00 55.00 199 LEU A C 1
ATOM 1551 O O . LEU A 1 199 ? 0.324 -10.221 -24.244 1.00 55.00 199 LEU A O 1
ATOM 1555 N N . LYS A 1 200 ? -0.684 -11.464 -22.663 1.00 51.34 200 LYS A N 1
ATOM 1556 C CA . LYS A 1 200 ? -1.974 -11.606 -23.368 1.00 51.34 200 LYS A CA 1
ATOM 1557 C C . LYS A 1 200 ? -2.546 -10.255 -23.810 1.00 51.34 200 LYS A C 1
ATOM 1559 O O . LYS A 1 200 ? -3.276 -10.213 -24.799 1.00 51.34 200 LYS A O 1
ATOM 1564 N N . ARG A 1 201 ? -2.246 -9.175 -23.069 1.00 51.09 201 ARG A N 1
ATOM 1565 C CA . ARG A 1 201 ? -2.554 -7.773 -23.397 1.00 51.09 201 ARG A CA 1
ATOM 1566 C C . ARG A 1 201 ? -1.526 -6.833 -22.756 1.00 51.09 201 ARG A C 1
ATOM 1568 O O . ARG A 1 201 ? -1.766 -6.291 -21.678 1.00 51.09 201 ARG A O 1
ATOM 1575 N N . SER A 1 202 ? -0.380 -6.646 -23.401 1.00 50.66 202 SER A N 1
ATOM 1576 C CA . SER A 1 202 ? 0.464 -5.475 -23.145 1.00 50.66 202 SER A CA 1
ATOM 1577 C C . SER A 1 202 ? -0.135 -4.280 -23.886 1.00 50.66 202 SER A C 1
ATOM 1579 O O . SER A 1 202 ? -0.261 -4.324 -25.110 1.00 50.66 202 SER A O 1
ATOM 1581 N N . TYR A 1 203 ? -0.529 -3.243 -23.153 1.00 51.12 203 TYR A N 1
ATOM 1582 C CA . TYR A 1 203 ? -0.803 -1.933 -23.739 1.00 51.12 203 TYR A CA 1
ATOM 1583 C C . TYR A 1 203 ? 0.468 -1.110 -23.500 1.00 51.12 203 TYR A C 1
ATOM 1585 O O . TYR A 1 203 ? 0.969 -1.058 -22.371 1.00 51.12 203 TYR A O 1
ATOM 1593 N N . ILE A 1 204 ? 1.068 -0.670 -24.601 1.00 49.28 204 ILE A N 1
ATOM 1594 C CA . ILE A 1 204 ? 2.401 -0.068 -24.690 1.00 49.28 204 ILE A CA 1
ATOM 1595 C C . ILE A 1 204 ? 2.258 1.260 -25.420 1.00 49.28 204 ILE A C 1
ATOM 1597 O O . ILE A 1 204 ? 1.590 1.237 -26.484 1.00 49.28 204 ILE A O 1
#

Radius of gyration: 18.34 Å; chains: 1; bounding box: 32×36×51 Å